Protein AF-A0A976LQ88-F1 (afdb_monomer_lite)

Structure (mmCIF, N/CA/C/O backbone):
data_AF-A0A976LQ88-F1
#
_entry.id   AF-A0A976LQ88-F1
#
loop_
_atom_site.group_PDB
_atom_site.id
_atom_site.type_symbol
_atom_site.label_atom_id
_atom_site.label_alt_id
_atom_site.label_comp_id
_atom_site.label_asym_id
_atom_site.label_entity_id
_atom_site.label_seq_id
_atom_site.pdbx_PDB_ins_code
_atom_site.Cartn_x
_atom_site.Cartn_y
_atom_site.Cartn_z
_atom_site.occupancy
_atom_site.B_iso_or_equiv
_atom_site.auth_seq_id
_atom_site.auth_comp_id
_atom_site.auth_asym_id
_atom_site.auth_atom_id
_atom_site.pdbx_PDB_model_num
ATOM 1 N N . MET A 1 1 ? -9.336 17.630 -7.859 1.00 63.88 1 MET A N 1
ATOM 2 C CA . MET A 1 1 ? -8.806 16.262 -7.658 1.00 63.88 1 MET A CA 1
ATOM 3 C C . MET A 1 1 ? -7.319 16.261 -7.976 1.00 63.88 1 MET A C 1
ATOM 5 O O . MET A 1 1 ? -6.950 16.813 -9.008 1.00 63.88 1 MET A O 1
ATOM 9 N N . LYS A 1 2 ? -6.468 15.715 -7.100 1.00 84.69 2 LYS A N 1
ATOM 10 C CA . LYS A 1 2 ? -5.025 15.588 -7.372 1.00 84.69 2 LYS A CA 1
ATOM 11 C C . LYS A 1 2 ? -4.801 14.431 -8.354 1.00 84.69 2 LYS A C 1
ATOM 13 O O . LYS A 1 2 ? -5.562 13.466 -8.352 1.00 84.69 2 LYS A O 1
ATOM 18 N N . SER A 1 3 ? -3.771 14.502 -9.196 1.00 94.44 3 SER A N 1
ATOM 19 C CA . SER A 1 3 ? -3.427 13.364 -10.059 1.00 94.44 3 SER A CA 1
ATOM 20 C C . SER A 1 3 ? -2.849 12.213 -9.233 1.00 94.44 3 SER A C 1
ATOM 22 O O . SER A 1 3 ? -2.241 12.431 -8.182 1.00 94.44 3 SER A O 1
ATOM 24 N N . ILE A 1 4 ? -2.963 10.975 -9.724 1.00 95.25 4 ILE A N 1
ATOM 25 C CA . ILE A 1 4 ? -2.418 9.805 -9.018 1.00 95.25 4 ILE A CA 1
ATOM 26 C C . ILE A 1 4 ? -0.910 9.939 -8.749 1.00 95.25 4 ILE A C 1
ATOM 28 O O . ILE A 1 4 ? -0.432 9.602 -7.669 1.00 95.25 4 ILE A O 1
ATOM 32 N N . VAL A 1 5 ? -0.165 10.534 -9.685 1.00 95.56 5 VAL A N 1
ATOM 33 C CA . VAL A 1 5 ? 1.277 10.788 -9.546 1.00 95.56 5 VAL A CA 1
ATOM 34 C C . VAL A 1 5 ? 1.553 11.794 -8.426 1.00 95.56 5 VAL A C 1
ATOM 36 O O . VAL A 1 5 ? 2.497 11.621 -7.655 1.00 95.56 5 VAL A O 1
ATOM 39 N N . GLN A 1 6 ? 0.722 12.833 -8.292 1.00 95.00 6 GLN A N 1
ATOM 40 C CA . GLN A 1 6 ? 0.833 13.790 -7.188 1.00 95.00 6 GLN A CA 1
ATOM 41 C C . GLN A 1 6 ? 0.543 13.124 -5.840 1.00 95.00 6 GLN A C 1
ATOM 43 O O . GLN A 1 6 ? 1.254 13.394 -4.874 1.00 95.00 6 GLN A O 1
ATOM 48 N N . LEU A 1 7 ? -0.447 12.229 -5.773 1.00 96.25 7 LEU A N 1
ATOM 49 C CA . LEU A 1 7 ? -0.767 11.483 -4.553 1.00 96.25 7 LEU A CA 1
ATOM 50 C C . LEU A 1 7 ? 0.377 10.563 -4.127 1.00 96.25 7 LEU A C 1
ATOM 52 O O . LEU A 1 7 ? 0.782 10.601 -2.967 1.00 96.25 7 LEU A O 1
ATOM 56 N N . ILE A 1 8 ? 0.959 9.812 -5.066 1.00 95.94 8 ILE A N 1
ATOM 57 C CA . ILE A 1 8 ? 2.109 8.934 -4.803 1.00 95.94 8 ILE A CA 1
ATOM 58 C C . ILE A 1 8 ? 3.298 9.736 -4.258 1.00 95.94 8 ILE A C 1
ATOM 60 O O . ILE A 1 8 ? 3.931 9.321 -3.287 1.00 95.94 8 ILE A O 1
ATOM 64 N N . ARG A 1 9 ? 3.572 10.917 -4.832 1.00 92.31 9 ARG A N 1
ATOM 65 C CA . ARG A 1 9 ? 4.632 11.824 -4.357 1.00 92.31 9 ARG A CA 1
ATOM 66 C C . ARG A 1 9 ? 4.327 12.433 -2.988 1.00 92.31 9 ARG A C 1
ATOM 68 O O . ARG A 1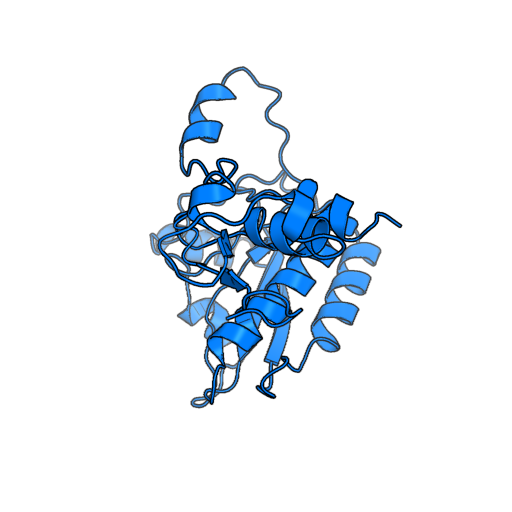 9 ? 5.238 12.584 -2.179 1.00 92.31 9 ARG A O 1
ATOM 75 N N . LYS A 1 10 ? 3.067 12.800 -2.732 1.00 91.00 10 LYS A N 1
ATOM 76 C CA . LYS A 1 10 ? 2.625 13.410 -1.468 1.00 91.00 10 LYS A CA 1
ATOM 77 C C . LYS A 1 10 ? 2.610 12.407 -0.315 1.00 91.00 10 LYS A C 1
ATOM 79 O O . LYS A 1 10 ? 2.858 12.787 0.829 1.00 91.00 10 LYS A O 1
ATOM 84 N N . ARG A 1 11 ? 2.294 11.143 -0.596 1.00 92.38 11 ARG A N 1
ATOM 85 C CA . ARG A 1 11 ? 2.149 10.098 0.416 1.00 92.38 11 ARG A CA 1
ATOM 86 C C . ARG A 1 11 ? 3.458 9.925 1.186 1.00 92.38 11 ARG A C 1
ATOM 88 O O . ARG A 1 11 ? 4.526 9.694 0.618 1.00 92.38 11 ARG A O 1
ATOM 95 N N . ILE A 1 12 ? 3.355 9.961 2.510 1.00 88.25 12 ILE A N 1
ATOM 96 C CA . ILE A 1 12 ? 4.451 9.710 3.450 1.00 88.25 12 ILE A CA 1
ATOM 97 C C . ILE A 1 12 ? 3.973 8.801 4.580 1.00 88.25 12 ILE A C 1
ATOM 99 O O . ILE A 1 12 ? 2.786 8.743 4.881 1.00 88.25 12 ILE A O 1
ATOM 103 N N . SER A 1 13 ? 4.903 8.084 5.215 1.00 88.75 13 SER A N 1
ATOM 104 C CA . SER A 1 13 ? 4.574 7.240 6.367 1.00 88.75 13 SER A CA 1
ATOM 105 C C . SER A 1 13 ? 4.559 8.090 7.638 1.00 88.75 13 SER A C 1
ATOM 107 O O . SER A 1 13 ? 5.618 8.449 8.157 1.00 88.75 13 SER A O 1
ATOM 109 N N . CYS A 1 14 ? 3.367 8.410 8.138 1.00 87.00 14 CYS A N 1
ATOM 110 C CA . CYS A 1 14 ? 3.147 9.211 9.335 1.00 87.00 14 CYS A CA 1
ATOM 111 C C . CYS A 1 14 ? 2.884 8.333 10.565 1.00 87.00 14 CYS A C 1
ATOM 113 O O . CYS A 1 14 ? 2.096 7.390 10.539 1.00 87.00 14 CYS A O 1
ATOM 115 N N . ARG A 1 15 ? 3.531 8.665 11.682 1.00 85.94 15 ARG A N 1
ATOM 116 C CA . ARG A 1 15 ? 3.364 7.946 12.953 1.00 85.94 15 ARG A CA 1
ATOM 117 C C . ARG A 1 15 ? 2.866 8.831 14.098 1.00 85.94 15 ARG A C 1
ATOM 119 O O . ARG A 1 15 ? 2.588 8.326 15.178 1.00 85.94 15 ARG A O 1
ATOM 126 N N . THR A 1 16 ? 2.703 10.132 13.867 1.00 85.25 16 THR A N 1
ATOM 127 C CA . THR A 1 16 ? 2.225 11.083 14.877 1.00 85.25 16 THR A CA 1
ATOM 128 C C . THR A 1 16 ? 1.073 11.896 14.308 1.00 85.25 16 THR A C 1
ATOM 130 O O . THR A 1 16 ? 1.242 12.610 13.324 1.00 85.25 16 THR A O 1
ATOM 133 N N . TYR A 1 17 ? -0.074 11.811 14.963 1.00 87.75 17 TYR A N 1
ATOM 134 C CA . TYR A 1 17 ? -1.332 12.396 14.526 1.00 87.75 17 TYR A CA 1
ATOM 135 C C . TYR A 1 17 ? -1.813 13.445 15.530 1.00 87.75 17 TYR A C 1
ATOM 137 O O . TYR A 1 17 ? -1.467 13.383 16.714 1.00 87.75 17 TYR A O 1
ATOM 145 N N . GLU A 1 18 ? -2.584 14.423 15.061 1.00 86.81 18 GLU A N 1
ATOM 146 C CA . GLU A 1 18 ? -3.047 15.556 15.878 1.00 86.81 18 GLU A CA 1
ATOM 147 C C . GLU A 1 18 ? -4.063 15.160 16.953 1.00 86.81 18 GLU A C 1
ATOM 149 O O . GLU A 1 18 ? -4.253 15.896 17.914 1.00 86.81 18 GLU A O 1
ATOM 154 N N . GLY A 1 19 ? -4.713 14.001 16.812 1.00 81.81 19 GLY A N 1
ATOM 155 C CA . GLY A 1 19 ? -5.833 13.595 17.665 1.00 81.81 19 GLY A CA 1
ATOM 156 C C . GLY A 1 19 ? -7.153 14.299 17.331 1.00 81.81 19 GLY A C 1
ATOM 157 O O . GLY A 1 19 ? -8.179 13.946 17.909 1.00 81.81 19 GLY A O 1
ATOM 158 N N . LYS A 1 20 ? -7.145 15.244 16.376 1.00 87.00 20 LYS A N 1
ATOM 159 C CA . LYS A 1 20 ? -8.347 15.843 15.784 1.00 87.00 20 LYS A CA 1
ATOM 160 C C . LYS A 1 20 ? -9.203 14.749 15.131 1.00 87.00 20 LYS A C 1
ATOM 162 O O . LYS A 1 20 ? -8.672 13.888 14.425 1.00 87.00 20 LYS A O 1
ATOM 167 N N . ALA A 1 21 ? -10.515 14.796 15.361 1.00 91.31 21 ALA A N 1
ATOM 168 C CA . ALA A 1 21 ? -11.468 13.924 14.681 1.00 91.31 21 ALA A CA 1
ATOM 169 C C . ALA A 1 21 ? -11.444 14.172 13.163 1.00 91.31 21 ALA A C 1
ATOM 171 O O . ALA A 1 21 ? -11.276 15.307 12.712 1.00 91.31 21 ALA A O 1
ATOM 172 N N . VAL A 1 22 ? -11.592 13.100 12.386 1.00 94.69 22 VAL A N 1
ATOM 173 C CA . VAL A 1 22 ? -11.772 13.190 10.933 1.00 94.69 22 VAL A CA 1
ATOM 174 C C . VAL A 1 22 ? -13.244 13.480 10.660 1.00 94.69 22 VAL A C 1
ATOM 176 O O . VAL A 1 22 ? -14.113 12.885 11.290 1.00 94.69 22 VAL A O 1
ATOM 179 N N . GLU A 1 23 ? -13.505 14.406 9.746 1.00 96.31 23 GLU A N 1
ATOM 180 C CA . GLU A 1 23 ? -14.841 14.847 9.360 1.00 96.31 23 GLU A CA 1
ATOM 181 C C . GLU A 1 23 ? -15.663 13.671 8.808 1.00 96.31 23 GLU A C 1
ATOM 183 O O . GLU A 1 23 ? -15.142 12.833 8.063 1.00 96.31 23 GLU A O 1
ATOM 188 N N . GLU A 1 24 ? -16.952 13.620 9.154 1.00 96.38 24 GLU A N 1
ATOM 189 C CA . GLU A 1 24 ? -17.850 12.508 8.807 1.00 96.38 24 GLU A CA 1
ATOM 190 C C . GLU A 1 24 ? -17.922 12.259 7.298 1.00 96.38 24 GLU A C 1
ATOM 192 O O . GLU A 1 24 ? -17.901 11.111 6.865 1.00 96.38 24 GLU A O 1
ATOM 197 N N . GLU A 1 25 ? -17.902 13.320 6.489 1.00 97.69 25 GLU A N 1
ATOM 198 C CA . GLU A 1 25 ? -17.871 13.229 5.026 1.00 97.69 25 GLU A CA 1
ATOM 199 C C . GLU A 1 25 ? -16.643 12.451 4.524 1.00 97.69 25 GLU A C 1
ATOM 201 O O . GLU A 1 25 ? -16.767 11.531 3.715 1.00 97.69 25 GLU A O 1
ATOM 206 N N . LYS A 1 26 ? -15.450 12.747 5.059 1.00 97.69 26 LYS A N 1
ATOM 207 C CA . LYS A 1 26 ? -14.212 12.039 4.695 1.00 97.69 26 LYS A CA 1
ATOM 208 C C . LYS A 1 26 ? -14.238 10.590 5.168 1.00 97.69 26 LYS A C 1
ATOM 210 O O . LYS A 1 26 ? -13.753 9.703 4.464 1.00 97.69 26 LYS A O 1
ATOM 215 N N . VAL A 1 27 ? -14.795 10.342 6.355 1.00 97.44 27 VAL A N 1
ATOM 216 C CA . VAL A 1 27 ? -14.987 8.988 6.895 1.00 97.44 27 VAL A CA 1
ATOM 217 C C . VAL A 1 27 ? -15.926 8.181 6.000 1.00 97.44 27 VAL A C 1
ATOM 219 O O . VAL A 1 27 ? -15.597 7.042 5.660 1.00 97.44 27 VAL A O 1
ATOM 222 N N . ALA A 1 28 ? -17.050 8.764 5.585 1.00 97.75 28 ALA A N 1
ATOM 223 C CA . ALA A 1 28 ? -18.022 8.138 4.700 1.00 97.75 28 ALA A CA 1
ATOM 224 C C . ALA A 1 28 ? -17.413 7.852 3.322 1.00 97.75 28 ALA A C 1
ATOM 226 O O . ALA A 1 28 ? -17.474 6.717 2.854 1.00 97.75 28 ALA A O 1
ATOM 227 N N . GLN A 1 29 ? -16.736 8.834 2.721 1.00 97.75 29 GLN A N 1
ATOM 228 C CA . GLN A 1 29 ? -16.080 8.685 1.421 1.00 97.75 29 GLN A CA 1
ATOM 229 C C . GLN A 1 29 ? -15.006 7.590 1.435 1.00 97.75 29 GLN A C 1
ATOM 231 O O . GLN A 1 29 ? -14.941 6.764 0.522 1.00 97.75 29 GLN A O 1
ATOM 236 N N . LEU A 1 30 ? -14.163 7.556 2.473 1.00 97.81 30 LEU A N 1
ATOM 237 C CA . LEU A 1 30 ? -13.160 6.505 2.613 1.00 97.81 30 LEU A CA 1
ATOM 238 C C . LEU A 1 30 ? -13.831 5.144 2.818 1.00 97.81 30 LEU A C 1
ATOM 240 O O . LEU A 1 30 ? -13.471 4.192 2.134 1.00 97.81 30 LEU A O 1
ATOM 244 N N . SER A 1 31 ? -14.814 5.048 3.715 1.00 97.88 31 SER A N 1
ATOM 245 C CA . SER A 1 31 ? -15.510 3.789 4.020 1.00 97.88 31 SER A CA 1
ATOM 246 C C . SER A 1 31 ? -16.231 3.208 2.802 1.00 97.88 31 SER A C 1
ATOM 248 O O . SER A 1 31 ? -16.132 2.004 2.562 1.00 97.88 31 SER A O 1
ATOM 250 N N . ASP A 1 32 ? -16.880 4.052 1.996 1.00 98.12 32 ASP A N 1
ATOM 251 C CA . ASP A 1 32 ? -17.478 3.652 0.721 1.00 98.12 32 ASP A CA 1
ATOM 252 C C . ASP A 1 32 ? -16.420 3.050 -0.217 1.00 98.12 32 ASP A C 1
ATOM 254 O O . ASP A 1 32 ? -16.577 1.923 -0.695 1.00 98.12 32 ASP A O 1
ATOM 258 N N . PHE A 1 33 ? -15.285 3.730 -0.409 1.00 98.31 33 PHE A N 1
ATOM 259 C CA . PHE A 1 33 ? -14.207 3.202 -1.246 1.00 98.31 33 PHE A CA 1
ATOM 260 C C . PHE A 1 33 ? -13.651 1.868 -0.723 1.00 98.31 33 PHE A C 1
ATOM 262 O O . PHE A 1 33 ? -13.455 0.934 -1.506 1.00 98.31 33 PHE A O 1
ATOM 269 N N . LEU A 1 34 ? -13.423 1.755 0.593 1.00 98.25 34 LEU A N 1
ATOM 270 C CA . LEU A 1 34 ? -12.955 0.518 1.228 1.00 98.25 34 LEU A CA 1
ATOM 271 C C . LEU A 1 34 ? -13.912 -0.650 0.950 1.00 98.25 34 LEU A 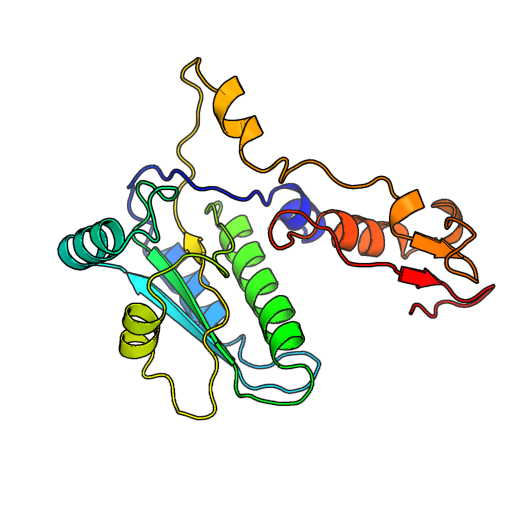C 1
ATOM 273 O O . LEU A 1 34 ? -13.452 -1.752 0.650 1.00 98.25 34 LEU A O 1
ATOM 277 N N . SER A 1 35 ? -15.224 -0.404 1.012 1.00 97.75 35 SER A N 1
ATOM 278 C CA . SER A 1 35 ? -16.255 -1.428 0.805 1.00 97.75 35 SER A CA 1
ATOM 279 C C . SER A 1 35 ? -16.319 -1.952 -0.633 1.00 97.75 35 SER A C 1
ATOM 281 O O . SER A 1 35 ? -16.689 -3.103 -0.850 1.00 97.75 35 SER A O 1
ATOM 283 N N . ARG A 1 36 ? -15.913 -1.133 -1.613 1.00 97.94 36 ARG A N 1
ATOM 284 C CA . ARG A 1 36 ? -15.903 -1.480 -3.044 1.00 97.94 36 ARG A CA 1
ATOM 285 C C . ARG A 1 36 ? -14.574 -2.081 -3.511 1.00 97.94 36 ARG A C 1
ATOM 287 O O . ARG A 1 36 ? -14.517 -2.712 -4.564 1.00 97.94 36 ARG A O 1
ATOM 294 N N . ASN A 1 37 ? -13.491 -1.906 -2.755 1.00 98.00 37 ASN A N 1
ATOM 295 C CA . ASN A 1 37 ? -12.154 -2.389 -3.110 1.00 98.00 37 ASN A CA 1
ATOM 296 C C . ASN A 1 37 ? -11.922 -3.838 -2.636 1.00 98.00 37 ASN A C 1
ATOM 298 O O . ASN A 1 37 ? -11.104 -4.098 -1.754 1.00 98.00 37 ASN A O 1
ATOM 302 N N . THR A 1 38 ? -12.664 -4.780 -3.221 1.00 97.94 38 THR A N 1
ATOM 303 C CA . THR A 1 38 ? -12.807 -6.157 -2.706 1.00 97.94 38 THR A CA 1
ATOM 304 C C . THR A 1 38 ? -12.064 -7.229 -3.497 1.00 97.94 38 THR A C 1
ATOM 306 O O . THR A 1 38 ? -12.097 -8.396 -3.109 1.00 97.94 38 THR A O 1
ATOM 309 N N . ARG A 1 39 ? -11.390 -6.877 -4.600 1.00 97.69 39 ARG A N 1
ATOM 310 C CA . ARG A 1 39 ? -10.669 -7.848 -5.434 1.00 97.69 39 ARG A CA 1
ATOM 311 C C . ARG A 1 39 ? -9.362 -7.291 -5.979 1.00 97.69 39 ARG A C 1
ATOM 313 O O . ARG A 1 39 ? -9.339 -6.181 -6.513 1.00 97.69 39 ARG A O 1
ATOM 320 N N . GLY A 1 40 ? -8.293 -8.071 -5.840 1.00 96.75 40 GLY A N 1
ATOM 321 C CA . GLY A 1 40 ? -6.983 -7.758 -6.407 1.00 96.75 40 GLY A CA 1
ATOM 322 C C . GLY A 1 40 ? -6.802 -8.297 -7.834 1.00 96.75 40 GLY A C 1
ATOM 323 O O . GLY A 1 40 ? -7.645 -9.060 -8.317 1.00 96.75 40 GLY A O 1
ATOM 324 N N . PRO A 1 41 ? -5.721 -7.903 -8.528 1.00 97.25 41 PRO A N 1
ATOM 325 C CA . PRO A 1 41 ? -5.428 -8.328 -9.899 1.00 97.25 41 PRO A CA 1
ATOM 326 C C . PRO A 1 41 ? -5.268 -9.847 -10.080 1.00 97.25 41 PRO A C 1
ATOM 328 O O . PRO A 1 41 ? -5.511 -10.343 -11.176 1.00 97.25 41 PRO A O 1
ATOM 331 N N . PHE A 1 42 ? -4.895 -10.589 -9.035 1.00 97.88 42 PHE A N 1
ATOM 332 C CA . PHE A 1 42 ? -4.769 -12.050 -9.061 1.00 97.88 42 PHE A CA 1
ATOM 333 C C . PHE A 1 42 ? -6.022 -12.778 -8.546 1.00 97.88 42 PHE A C 1
ATOM 335 O O . PHE A 1 42 ? -6.044 -14.005 -8.467 1.00 97.88 42 PHE A O 1
ATOM 342 N N . GLY A 1 43 ? -7.101 -12.036 -8.270 1.00 97.56 43 GLY A N 1
ATOM 343 C CA . GLY A 1 43 ? -8.439 -12.574 -8.032 1.00 97.56 43 GLY A CA 1
ATOM 344 C C . GLY A 1 43 ? -8.786 -12.859 -6.570 1.00 97.56 43 GLY A C 1
ATOM 345 O O . GLY A 1 43 ? -9.931 -13.253 -6.312 1.00 97.56 43 GLY A O 1
ATOM 346 N N . SER A 1 44 ? -7.866 -12.624 -5.628 1.00 97.88 44 SER A N 1
ATOM 347 C CA . SER A 1 44 ? -8.110 -12.805 -4.191 1.00 97.88 44 SER A CA 1
ATOM 348 C C . SER A 1 44 ? -9.235 -11.895 -3.711 1.00 97.88 44 SER A C 1
ATOM 350 O O . SER A 1 44 ? -9.354 -10.754 -4.162 1.00 97.88 44 SER A O 1
ATOM 352 N N . ILE A 1 45 ? -10.056 -12.395 -2.787 1.00 97.94 45 ILE A N 1
ATOM 353 C CA . ILE A 1 45 ? -11.157 -11.639 -2.182 1.00 97.94 45 ILE A CA 1
ATOM 354 C C . ILE A 1 45 ? -10.626 -10.899 -0.955 1.00 97.94 45 ILE A C 1
ATOM 356 O O . ILE A 1 45 ? -9.940 -11.491 -0.118 1.00 97.94 45 ILE A O 1
ATOM 360 N N . LEU A 1 46 ? -10.946 -9.610 -0.851 1.00 98.19 46 LEU A N 1
ATOM 361 C CA . LEU A 1 46 ? -10.521 -8.731 0.232 1.00 98.19 46 LEU A CA 1
ATOM 362 C C . LEU A 1 46 ? -11.716 -8.085 0.922 1.00 98.19 46 LEU A C 1
ATOM 364 O O . LEU A 1 46 ? -12.724 -7.764 0.292 1.00 98.19 46 LEU A O 1
ATOM 368 N N . ARG A 1 47 ? -11.561 -7.819 2.219 1.00 97.75 47 ARG A N 1
ATOM 369 C CA . ARG A 1 47 ? -12.488 -6.977 2.983 1.00 97.75 47 ARG A CA 1
ATOM 370 C C . ARG A 1 47 ? -11.694 -5.921 3.720 1.00 97.75 47 ARG A C 1
ATOM 372 O O . ARG A 1 47 ? -10.815 -6.267 4.511 1.00 97.75 47 ARG A O 1
ATOM 379 N N . PHE A 1 48 ? -12.037 -4.659 3.503 1.00 98.38 48 PHE A N 1
ATOM 380 C CA . PHE A 1 48 ? -11.496 -3.540 4.263 1.00 98.38 48 PHE A CA 1
ATOM 381 C C . PHE A 1 48 ? -12.588 -2.894 5.107 1.00 98.38 48 PHE A C 1
ATOM 383 O O . PHE A 1 48 ? -13.732 -2.772 4.674 1.00 98.38 48 PHE A O 1
ATOM 390 N N . LYS A 1 49 ? -12.225 -2.465 6.313 1.00 96.56 49 LYS A N 1
ATOM 391 C CA . LYS A 1 49 ? -13.071 -1.646 7.181 1.00 96.56 49 LYS A CA 1
ATOM 392 C C . LYS A 1 49 ? -12.264 -0.505 7.769 1.00 96.56 49 LYS A C 1
ATOM 394 O O . LYS A 1 49 ? -11.049 -0.620 7.954 1.00 96.56 49 LYS A O 1
ATOM 399 N N . LEU A 1 50 ? -12.971 0.567 8.099 1.00 96.50 50 LEU A N 1
ATOM 400 C CA . LEU A 1 50 ? -12.456 1.601 8.970 1.00 96.50 50 LEU A CA 1
ATOM 401 C C . LEU A 1 50 ? -12.938 1.331 10.396 1.00 96.50 50 LEU A C 1
ATOM 403 O O . LEU A 1 50 ? -14.139 1.237 10.633 1.00 96.50 50 LEU A O 1
ATOM 407 N N . LEU A 1 51 ? -12.005 1.169 11.331 1.00 93.19 51 LEU A N 1
ATOM 408 C CA . LEU A 1 51 ? -12.308 0.959 12.746 1.00 93.19 51 LEU A CA 1
ATOM 409 C C . LEU A 1 51 ? -11.916 2.199 13.550 1.00 93.19 51 LEU A C 1
ATOM 411 O O . LEU A 1 51 ? -10.778 2.654 13.434 1.00 93.19 51 LEU A O 1
ATOM 415 N N . ASP A 1 52 ? -12.827 2.709 14.381 1.00 90.12 52 ASP A N 1
ATOM 416 C CA . ASP A 1 52 ? -12.518 3.696 15.423 1.00 90.12 52 ASP A CA 1
ATOM 417 C C . ASP A 1 52 ? -12.254 2.970 16.742 1.00 90.12 52 ASP A C 1
ATOM 419 O O . ASP A 1 52 ? -13.118 2.257 17.259 1.00 90.12 52 ASP A O 1
ATOM 423 N N . LEU A 1 53 ? -11.038 3.116 17.263 1.00 83.81 53 LEU A N 1
ATOM 424 C CA . LEU A 1 53 ? -10.635 2.494 18.516 1.00 83.81 53 LEU A CA 1
ATOM 425 C C . LEU A 1 53 ? -10.960 3.406 19.698 1.00 83.81 53 LEU A C 1
ATOM 427 O O . LEU A 1 53 ? -10.528 4.566 19.765 1.00 83.81 53 LEU A O 1
ATOM 431 N N . THR A 1 54 ? -11.649 2.842 20.686 1.00 77.38 54 THR A N 1
ATOM 432 C CA . THR A 1 54 ? -11.983 3.504 21.951 1.00 77.38 54 THR A CA 1
ATOM 433 C C . THR A 1 54 ? -10.734 3.829 22.775 1.00 77.38 54 THR A C 1
ATOM 435 O O . THR A 1 54 ? -9.633 3.342 22.520 1.00 77.38 54 THR A O 1
ATOM 438 N N . GLU A 1 55 ? -10.878 4.673 23.798 1.00 73.62 55 GLU A N 1
ATOM 439 C CA . GLU A 1 55 ? -9.765 5.014 24.695 1.00 73.62 55 GLU A CA 1
ATOM 440 C C . GLU A 1 55 ? -9.141 3.792 25.373 1.00 73.62 55 GLU A C 1
ATOM 442 O O . GLU A 1 55 ? -7.916 3.716 25.494 1.00 73.62 55 GLU A O 1
ATOM 447 N N . LEU A 1 56 ? -9.986 2.853 25.803 1.00 69.00 56 LEU A N 1
ATOM 448 C CA . LEU A 1 56 ? -9.582 1.614 26.460 1.00 69.00 56 LEU A CA 1
ATOM 449 C C . LEU A 1 56 ? -8.788 0.727 25.503 1.00 69.00 56 LEU A C 1
ATOM 451 O O . LEU A 1 56 ? -7.657 0.369 25.814 1.00 69.00 56 LEU A O 1
ATOM 455 N N . GLU A 1 57 ? -9.301 0.499 24.294 1.00 71.62 57 GLU A N 1
ATOM 456 C CA . GLU A 1 57 ? -8.600 -0.287 23.271 1.00 71.62 57 GLU A CA 1
ATOM 457 C C . GLU A 1 57 ? -7.257 0.352 22.901 1.00 71.62 57 GLU A C 1
ATOM 459 O O . GLU A 1 57 ? -6.244 -0.331 22.756 1.00 71.62 57 GLU A O 1
ATOM 464 N N . ARG A 1 58 ? -7.196 1.689 22.821 1.00 71.38 58 ARG A N 1
ATOM 465 C CA . ARG A 1 58 ? -5.929 2.402 22.598 1.00 71.38 58 ARG A CA 1
ATOM 466 C C . ARG A 1 58 ? -4.941 2.216 23.753 1.00 71.38 58 ARG A C 1
ATOM 468 O O . ARG A 1 58 ? -3.736 2.269 23.508 1.00 71.38 58 ARG A O 1
ATOM 475 N N . LYS A 1 59 ? -5.406 2.043 24.995 1.00 66.88 59 LYS A N 1
ATOM 476 C CA . LYS A 1 59 ? -4.553 1.756 26.163 1.00 66.88 59 LYS A CA 1
ATOM 477 C C . LYS A 1 59 ? -4.091 0.296 26.172 1.00 66.88 59 LYS A C 1
ATOM 479 O O . LYS A 1 59 ? -2.897 0.069 26.331 1.00 66.88 59 LYS A O 1
ATOM 484 N N . GLU A 1 60 ? -4.978 -0.658 25.906 1.00 64.25 60 GLU A N 1
ATOM 485 C CA . GLU A 1 60 ? -4.652 -2.092 25.809 1.00 64.25 60 GLU A CA 1
ATOM 486 C C . GLU A 1 60 ? -3.662 -2.389 24.673 1.00 64.25 60 GLU A C 1
ATOM 488 O O . GLU A 1 60 ? -2.707 -3.149 24.818 1.00 64.25 60 GLU A O 1
ATOM 493 N N . ILE A 1 61 ? -3.823 -1.720 23.531 1.00 60.66 61 ILE A N 1
ATOM 494 C CA . ILE A 1 61 ? -2.896 -1.848 22.402 1.00 60.66 61 ILE A CA 1
ATOM 495 C C . ILE A 1 61 ? -1.524 -1.226 22.724 1.00 60.66 61 ILE A C 1
ATOM 497 O O . ILE A 1 61 ? -0.502 -1.692 22.214 1.00 60.66 61 ILE A O 1
ATOM 501 N N . LYS A 1 62 ? -1.470 -0.196 23.582 1.00 59.81 62 LYS A N 1
ATOM 502 C CA . LYS A 1 62 ? -0.204 0.393 24.054 1.00 59.81 62 LYS A CA 1
ATOM 503 C C . LYS A 1 62 ? 0.538 -0.521 25.031 1.00 59.81 62 LYS A C 1
ATOM 505 O O . LYS A 1 62 ? 1.765 -0.553 24.975 1.00 59.81 62 LYS A O 1
ATOM 510 N N . THR A 1 63 ? -0.167 -1.241 25.905 1.00 53.06 63 THR A N 1
ATOM 511 C CA . THR A 1 63 ? 0.439 -2.125 26.918 1.00 53.06 63 THR A CA 1
ATOM 512 C C . THR A 1 63 ? 0.963 -3.437 26.329 1.00 53.06 63 THR A C 1
ATOM 514 O O . THR A 1 63 ? 1.975 -3.941 26.802 1.00 53.06 63 THR A O 1
ATOM 517 N N . LEU A 1 64 ? 0.380 -3.934 25.232 1.00 49.25 64 LEU A N 1
ATOM 518 C CA . LEU A 1 64 ? 0.832 -5.134 24.500 1.00 49.25 64 LEU A CA 1
ATOM 519 C C . LEU A 1 64 ? 2.121 -4.938 23.664 1.00 49.25 64 LEU A C 1
ATOM 521 O O . LEU A 1 64 ? 2.365 -5.671 22.706 1.00 49.25 64 LEU A O 1
ATOM 525 N N . GLY A 1 65 ? 2.942 -3.927 23.969 1.00 45.53 65 GLY A N 1
ATOM 526 C CA . GLY A 1 65 ? 4.298 -3.759 23.420 1.00 45.53 65 GLY A CA 1
ATOM 527 C C . GLY A 1 65 ? 4.413 -3.485 21.912 1.00 45.53 65 GLY A C 1
ATOM 528 O O . GLY A 1 65 ? 5.520 -3.354 21.397 1.00 45.53 65 GLY A O 1
ATOM 529 N N . THR A 1 66 ? 3.306 -3.358 21.176 1.00 47.72 66 THR A N 1
ATOM 530 C CA . THR A 1 66 ? 3.315 -3.342 19.699 1.00 47.72 66 THR A CA 1
ATOM 531 C C . THR A 1 66 ? 3.053 -1.973 19.067 1.00 47.72 66 THR A C 1
ATOM 533 O O . THR A 1 66 ? 3.036 -1.863 17.843 1.00 47.72 66 THR A O 1
ATOM 536 N N . TYR A 1 67 ? 2.924 -0.908 19.866 1.00 55.88 67 TYR A N 1
ATOM 537 C CA . TYR A 1 67 ? 2.580 0.435 19.376 1.00 55.88 67 TYR A CA 1
ATOM 538 C C . TYR A 1 67 ? 3.289 1.597 20.094 1.00 55.88 67 TYR A C 1
ATOM 540 O O . TYR A 1 67 ? 2.737 2.686 20.231 1.00 55.88 67 TYR A O 1
ATOM 548 N N . GLY A 1 68 ? 4.560 1.439 20.478 1.00 56.84 68 GLY A N 1
ATOM 549 C CA . GLY A 1 68 ? 5.358 2.565 21.000 1.00 56.84 68 GLY A CA 1
ATOM 550 C C . GLY A 1 68 ? 5.593 3.702 19.984 1.00 56.84 68 GLY A C 1
ATOM 551 O O . GLY A 1 68 ? 5.969 4.814 20.361 1.00 56.84 68 GLY A O 1
ATOM 552 N N . VAL A 1 69 ? 5.357 3.440 18.690 1.00 68.31 69 VAL A N 1
ATOM 553 C CA . VAL A 1 69 ? 5.678 4.364 17.593 1.00 68.31 69 VAL A CA 1
ATOM 554 C C . VAL A 1 69 ? 4.494 5.181 17.069 1.00 68.31 69 VAL A C 1
ATOM 556 O O . VAL A 1 69 ? 4.744 6.273 16.567 1.00 68.31 69 VAL A O 1
ATOM 559 N N . ILE A 1 70 ? 3.239 4.712 17.180 1.00 78.94 70 ILE A N 1
ATOM 560 C CA . ILE A 1 70 ? 2.064 5.481 16.719 1.00 78.94 70 ILE A CA 1
ATOM 561 C C . ILE A 1 70 ? 1.483 6.302 17.864 1.00 78.94 70 ILE A C 1
ATOM 563 O O . ILE A 1 70 ? 1.161 5.776 18.927 1.00 78.94 70 ILE A O 1
ATOM 567 N N . LYS A 1 71 ? 1.304 7.602 17.636 1.00 79.44 71 LYS A N 1
ATOM 568 C CA . LYS A 1 71 ? 0.776 8.542 18.629 1.00 79.44 71 LYS A CA 1
ATOM 569 C C . LYS A 1 71 ? -0.415 9.299 18.058 1.00 79.44 71 LYS A C 1
ATOM 571 O O . LYS A 1 71 ? -0.312 9.849 16.970 1.00 79.44 71 LYS A O 1
ATOM 576 N N . GLY A 1 72 ? -1.516 9.353 18.806 1.00 79.56 72 GLY A N 1
ATOM 577 C CA . GLY A 1 72 ? -2.675 10.198 18.486 1.00 79.56 72 GLY A CA 1
ATOM 578 C C . GLY A 1 72 ? -3.621 9.667 17.402 1.00 79.56 72 GLY A C 1
ATOM 579 O O . GLY A 1 72 ? -4.564 10.368 17.056 1.00 79.56 72 GLY A O 1
ATOM 580 N N . ALA A 1 73 ? -3.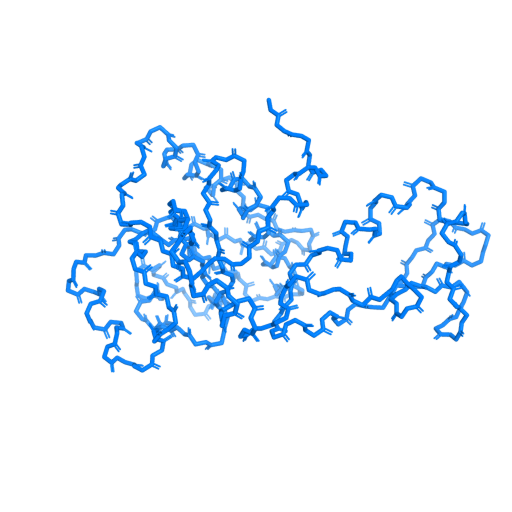397 8.462 16.864 1.00 85.25 73 ALA A N 1
ATOM 581 C CA . ALA A 1 73 ? -4.331 7.839 15.923 1.00 85.25 73 ALA A CA 1
ATOM 582 C C . ALA A 1 73 ? -5.504 7.179 16.662 1.00 85.25 73 ALA A C 1
ATOM 584 O O . ALA A 1 73 ? -5.307 6.528 17.692 1.00 85.25 73 ALA A O 1
ATOM 585 N N . ARG A 1 74 ? -6.708 7.331 16.105 1.00 86.56 74 ARG A N 1
ATOM 586 C CA . ARG A 1 74 ? -7.950 6.701 16.586 1.00 86.56 74 ARG A CA 1
ATOM 587 C C . ARG A 1 74 ? -8.552 5.763 15.547 1.00 86.56 74 ARG A C 1
ATOM 589 O O . ARG A 1 74 ? -8.944 4.651 15.877 1.00 86.56 74 ARG A O 1
ATOM 596 N N . LEU A 1 75 ? -8.537 6.207 14.294 1.00 93.00 75 LEU A N 1
ATOM 597 C CA . LEU A 1 75 ? -9.061 5.478 13.152 1.00 93.00 75 LEU A CA 1
ATOM 598 C C . LEU A 1 75 ? -7.981 4.608 12.508 1.00 93.00 75 LEU A C 1
ATOM 600 O O . LEU A 1 75 ? -6.834 5.036 12.350 1.00 93.00 75 LEU A O 1
ATOM 604 N N . PHE A 1 76 ? -8.365 3.401 12.105 1.00 94.75 76 PHE A N 1
ATOM 605 C CA . PHE A 1 76 ? -7.497 2.438 11.438 1.00 94.75 76 PHE A CA 1
ATOM 606 C C . PHE A 1 76 ? -8.199 1.825 10.230 1.00 94.75 76 PHE A C 1
ATOM 608 O O . PHE A 1 76 ? -9.305 1.304 10.347 1.00 94.75 76 PHE A O 1
ATOM 615 N N . ILE A 1 77 ? -7.522 1.830 9.083 1.00 97.69 77 ILE A N 1
ATOM 616 C CA . ILE A 1 77 ? -7.863 0.957 7.960 1.00 97.69 77 ILE A CA 1
ATOM 617 C C . ILE A 1 77 ? -7.352 -0.438 8.307 1.00 97.69 77 ILE A C 1
ATOM 619 O O . ILE A 1 77 ? -6.157 -0.634 8.556 1.00 97.69 77 ILE A O 1
ATOM 623 N N . VAL A 1 78 ? -8.261 -1.403 8.298 1.00 96.62 78 VAL A N 1
ATOM 624 C CA . VAL A 1 78 ? -7.978 -2.805 8.593 1.00 96.62 78 VAL A CA 1
ATOM 625 C C . VAL A 1 78 ? -8.461 -3.636 7.425 1.00 96.62 78 VAL A C 1
ATOM 627 O O . VAL A 1 78 ? -9.596 -3.482 6.978 1.00 96.62 78 VAL A O 1
ATOM 630 N N . GLY A 1 79 ? -7.584 -4.492 6.913 1.00 97.00 79 GLY A N 1
ATOM 631 C CA . GLY A 1 79 ? -7.859 -5.304 5.742 1.00 97.00 79 GLY A CA 1
ATOM 632 C C . GLY A 1 79 ? -7.640 -6.782 6.002 1.00 97.00 79 GLY A C 1
ATOM 633 O O . GLY A 1 79 ? -6.724 -7.174 6.723 1.00 97.00 79 GLY A O 1
ATOM 634 N N . THR A 1 80 ? -8.451 -7.597 5.343 1.00 98.19 80 THR A N 1
ATOM 635 C CA . THR A 1 80 ? -8.292 -9.050 5.277 1.00 98.19 80 THR A CA 1
ATOM 636 C C . THR A 1 80 ? -8.229 -9.505 3.827 1.00 98.19 80 THR A C 1
ATOM 638 O O . THR A 1 80 ? -8.743 -8.817 2.943 1.00 98.19 80 TH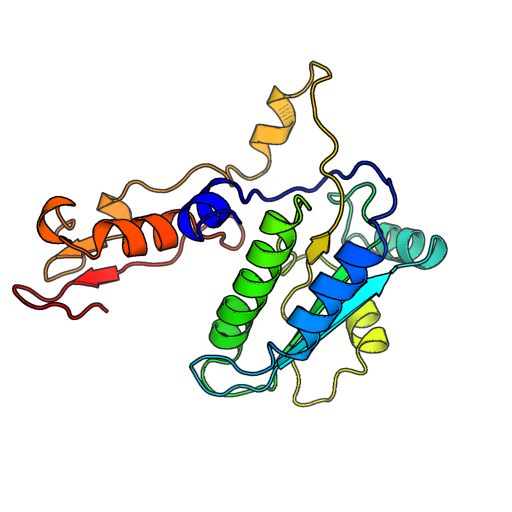R A O 1
ATOM 641 N N . VAL A 1 81 ? -7.593 -10.647 3.583 1.00 98.44 81 VAL A N 1
ATOM 642 C CA . VAL A 1 81 ? -7.540 -11.298 2.270 1.00 98.44 81 VAL A CA 1
ATOM 643 C C . VAL A 1 81 ? -7.699 -12.802 2.426 1.00 98.44 81 VAL A C 1
ATOM 645 O O . VAL A 1 81 ? -7.113 -13.395 3.332 1.00 98.44 81 VAL A O 1
ATOM 648 N N . THR A 1 82 ? -8.478 -13.440 1.557 1.00 98.12 82 THR A N 1
ATOM 649 C CA . THR A 1 82 ? -8.555 -14.904 1.514 1.00 98.12 82 THR A CA 1
ATOM 650 C C . THR A 1 82 ? -7.209 -15.494 1.086 1.00 98.12 82 THR A C 1
ATOM 652 O O . THR A 1 82 ? -6.602 -15.041 0.117 1.00 98.12 82 THR A O 1
ATOM 655 N N . ARG A 1 83 ? -6.733 -16.520 1.798 1.00 97.31 83 ARG A N 1
ATOM 656 C CA . ARG A 1 83 ? -5.530 -17.283 1.440 1.00 97.31 83 ARG A CA 1
ATOM 657 C C . ARG A 1 83 ? -5.673 -17.839 0.022 1.00 97.31 83 ARG A C 1
ATOM 659 O O . ARG A 1 83 ? -6.685 -18.454 -0.300 1.00 97.31 83 ARG A O 1
ATOM 666 N N . GLY A 1 84 ? -4.646 -17.664 -0.804 1.00 96.31 84 GLY A N 1
ATOM 667 C CA . GLY A 1 84 ? -4.673 -18.102 -2.195 1.00 96.31 84 GLY A CA 1
ATOM 668 C C . GLY A 1 84 ? -3.439 -17.671 -2.980 1.00 96.31 84 GLY A C 1
ATOM 669 O O . GLY A 1 84 ? -2.486 -17.120 -2.421 1.00 96.31 84 GLY A O 1
ATOM 670 N N . TYR A 1 85 ? -3.471 -17.936 -4.286 1.00 97.31 85 TYR A N 1
ATOM 671 C CA . TYR A 1 85 ? -2.430 -17.515 -5.219 1.00 97.31 85 TYR A CA 1
ATOM 672 C C . TYR A 1 85 ? -2.256 -15.995 -5.173 1.00 97.31 85 TYR A C 1
ATOM 674 O O . TYR A 1 85 ? -3.211 -15.254 -5.380 1.00 97.31 85 TYR A O 1
ATOM 682 N N . LYS A 1 86 ? -1.032 -15.542 -4.880 1.00 97.75 86 LYS A N 1
ATOM 683 C CA . LYS A 1 86 ? -0.662 -14.120 -4.810 1.00 97.75 86 LYS A CA 1
ATOM 684 C C . LYS A 1 86 ? -1.552 -13.249 -3.902 1.00 97.75 86 LYS A C 1
ATOM 686 O O . LYS A 1 86 ? -1.722 -12.051 -4.126 1.00 97.75 86 LYS A O 1
ATOM 691 N N . ALA A 1 87 ? -2.092 -13.839 -2.831 1.00 98.12 87 ALA A N 1
ATOM 692 C CA . ALA A 1 87 ? -2.960 -13.138 -1.882 1.00 98.12 87 ALA A CA 1
ATOM 693 C C . ALA A 1 87 ? -2.285 -11.927 -1.213 1.00 98.12 87 ALA A C 1
ATOM 695 O O . ALA A 1 87 ? -2.931 -10.919 -0.932 1.00 98.12 87 ALA A O 1
ATOM 696 N N . MET A 1 88 ? -0.976 -12.000 -0.960 1.00 97.69 88 MET A N 1
ATOM 697 C CA . MET A 1 88 ? -0.233 -10.909 -0.322 1.00 97.69 88 MET A CA 1
ATOM 698 C C . MET A 1 88 ? 0.011 -9.744 -1.285 1.00 97.69 88 MET A C 1
ATOM 700 O O . MET A 1 88 ? -0.028 -8.586 -0.872 1.00 97.69 88 MET A O 1
ATOM 704 N N . GLU A 1 89 ? 0.228 -10.037 -2.564 1.00 97.62 89 GLU A N 1
ATOM 705 C CA . GLU A 1 89 ? 0.353 -9.062 -3.642 1.00 97.62 89 GLU A CA 1
ATOM 706 C C . GLU A 1 89 ? -0.980 -8.356 -3.892 1.00 97.62 89 GLU A C 1
ATOM 708 O O . GLU A 1 89 ? -1.012 -7.127 -3.950 1.00 97.62 89 GLU A O 1
ATOM 713 N N . ASP A 1 90 ? -2.083 -9.108 -3.950 1.00 98.50 90 ASP A N 1
ATOM 714 C CA . ASP A 1 90 ? -3.437 -8.550 -4.042 1.00 98.50 90 ASP A CA 1
ATOM 715 C C . ASP A 1 90 ? -3.753 -7.647 -2.844 1.00 98.50 90 ASP A C 1
ATOM 717 O O . ASP A 1 90 ? -4.268 -6.538 -3.012 1.00 98.50 90 ASP A O 1
ATOM 721 N N . TYR A 1 91 ? -3.375 -8.077 -1.635 1.00 98.50 91 TYR A N 1
ATOM 722 C CA . TYR A 1 91 ? -3.488 -7.253 -0.435 1.00 98.50 91 TYR A CA 1
ATOM 723 C C . TYR A 1 91 ? -2.683 -5.960 -0.546 1.00 98.50 91 TYR A C 1
ATOM 725 O O . TYR A 1 91 ? -3.215 -4.879 -0.289 1.00 98.50 91 TYR A O 1
ATOM 733 N N . GLY A 1 92 ? -1.415 -6.064 -0.950 1.00 97.94 92 GLY A N 1
ATOM 734 C CA . GLY A 1 92 ? -0.522 -4.932 -1.184 1.00 97.94 92 GLY A CA 1
ATOM 735 C C . GLY A 1 92 ? -1.125 -3.910 -2.143 1.00 97.94 92 GLY A C 1
ATOM 736 O O . GLY A 1 92 ? -1.220 -2.725 -1.820 1.00 97.94 92 GLY A O 1
ATOM 737 N N . TYR A 1 93 ? -1.589 -4.397 -3.293 1.00 98.19 93 TYR A N 1
ATOM 738 C CA . TYR A 1 93 ? -2.199 -3.600 -4.349 1.00 98.19 93 TYR A CA 1
ATOM 739 C C . TYR A 1 93 ? -3.443 -2.849 -3.857 1.00 98.19 93 TYR A C 1
ATOM 741 O O . TYR A 1 93 ? -3.535 -1.625 -3.981 1.00 98.19 93 TYR A O 1
ATOM 749 N N . CYS A 1 94 ? -4.396 -3.562 -3.255 1.00 98.62 94 CYS A N 1
ATOM 750 C CA . CYS A 1 94 ? -5.640 -2.957 -2.791 1.00 98.62 94 CYS A CA 1
ATOM 751 C C . CYS A 1 94 ? -5.427 -2.021 -1.596 1.00 98.62 94 CYS A C 1
ATOM 753 O O . CYS A 1 94 ? -6.024 -0.946 -1.553 1.00 98.62 94 CYS A O 1
ATOM 755 N N . MET A 1 95 ? -4.563 -2.376 -0.648 1.00 98.50 95 MET A N 1
ATOM 756 C CA . MET A 1 95 ? -4.283 -1.525 0.505 1.00 98.50 95 MET A CA 1
ATOM 757 C C . MET A 1 95 ? -3.562 -0.231 0.103 1.00 98.50 95 MET A C 1
ATOM 759 O O . MET A 1 95 ? -3.888 0.827 0.639 1.00 98.50 95 MET A O 1
ATOM 763 N N . GLU A 1 96 ? -2.645 -0.260 -0.872 1.00 98.25 96 GLU A N 1
ATOM 764 C CA . GLU A 1 96 ? -2.009 0.976 -1.351 1.00 98.25 96 GLU A CA 1
ATOM 765 C C . GLU A 1 96 ? -3.015 1.888 -2.072 1.00 98.25 96 GLU A C 1
ATOM 767 O O . GLU A 1 96 ? -2.982 3.102 -1.873 1.00 98.25 96 GLU A O 1
ATOM 772 N N . LYS A 1 97 ? -3.996 1.333 -2.806 1.00 98.12 97 LYS A N 1
ATOM 773 C CA . LYS A 1 97 ? -5.128 2.129 -3.327 1.00 98.12 97 LYS A CA 1
ATOM 774 C C . LYS A 1 97 ? -5.874 2.847 -2.198 1.00 98.12 97 LYS A C 1
ATOM 776 O O . LYS A 1 97 ? -6.125 4.044 -2.305 1.00 98.12 97 LYS A O 1
ATOM 781 N N . ASN A 1 98 ? -6.179 2.145 -1.104 1.00 98.50 98 ASN A N 1
ATOM 782 C CA . ASN A 1 98 ? -6.849 2.735 0.063 1.00 98.50 98 ASN A CA 1
ATOM 783 C C . ASN A 1 98 ? -6.011 3.860 0.695 1.00 98.50 98 ASN A C 1
ATOM 785 O O . ASN A 1 98 ? -6.539 4.905 1.071 1.00 98.50 98 ASN A O 1
ATOM 789 N N . ILE A 1 99 ? -4.693 3.668 0.778 1.00 98.25 99 ILE A N 1
ATOM 790 C CA . ILE A 1 99 ? -3.748 4.667 1.292 1.00 98.25 99 ILE A CA 1
ATOM 791 C C . ILE A 1 99 ? -3.699 5.916 0.409 1.00 98.25 99 ILE A C 1
ATOM 793 O O . ILE A 1 99 ? -3.638 7.032 0.933 1.00 98.25 99 ILE A O 1
ATOM 797 N N . LEU A 1 100 ? -3.741 5.761 -0.915 1.00 98.00 100 LEU A N 1
ATOM 798 C CA . LEU A 1 100 ? -3.755 6.894 -1.841 1.00 98.00 100 LEU A CA 1
ATOM 799 C C . LEU A 1 100 ? -5.077 7.667 -1.776 1.00 98.00 100 LEU A C 1
ATOM 801 O O . LEU A 1 100 ? -5.041 8.894 -1.822 1.00 98.00 100 LEU A O 1
ATOM 805 N N . VAL A 1 101 ? -6.213 6.992 -1.562 1.00 98.12 101 VAL A N 1
ATOM 806 C CA . VAL A 1 101 ? -7.498 7.662 -1.286 1.00 98.12 101 VAL A CA 1
ATOM 807 C C . VAL A 1 101 ? -7.429 8.459 0.015 1.00 98.12 101 VAL A C 1
ATOM 809 O O . VAL A 1 101 ? -7.744 9.645 0.018 1.00 98.12 101 VAL A O 1
ATOM 812 N N . ALA A 1 102 ? -6.929 7.867 1.105 1.00 97.75 102 ALA A N 1
ATOM 813 C CA . ALA A 1 102 ? -6.724 8.600 2.357 1.00 97.75 102 ALA A CA 1
ATOM 814 C C . ALA A 1 102 ? -5.784 9.811 2.174 1.00 97.75 102 ALA A C 1
ATOM 816 O O . ALA A 1 102 ? -6.030 10.880 2.728 1.00 97.75 102 ALA A O 1
ATOM 817 N N . THR A 1 103 ? -4.746 9.671 1.342 1.00 96.56 103 THR A N 1
ATOM 818 C CA . THR A 1 103 ? -3.820 10.765 1.009 1.00 96.56 103 THR A CA 1
ATOM 819 C C . THR A 1 103 ? -4.509 11.891 0.229 1.00 96.56 103 THR A C 1
ATOM 821 O O . THR A 1 103 ? -4.191 13.063 0.451 1.00 96.56 103 THR A O 1
ATOM 824 N N . ASP A 1 104 ? -5.445 11.576 -0.671 1.00 97.25 104 ASP A N 1
ATOM 825 C CA . ASP A 1 104 ? -6.209 12.594 -1.409 1.00 97.25 104 ASP A CA 1
ATOM 826 C C . ASP A 1 104 ? -7.123 13.402 -0.482 1.00 97.25 104 ASP A C 1
ATOM 828 O O . ASP A 1 104 ? -7.201 14.622 -0.623 1.00 97.25 104 ASP A O 1
ATOM 832 N N . LEU A 1 105 ? -7.674 12.742 0.544 1.00 96.75 105 LEU A N 1
ATOM 833 C CA . LEU A 1 105 ? -8.434 13.345 1.649 1.00 96.75 105 LEU A CA 1
ATOM 834 C C . LEU A 1 105 ? -7.565 14.102 2.670 1.00 96.75 105 LEU A C 1
ATOM 836 O O . LEU A 1 105 ? -8.069 14.565 3.698 1.00 96.75 105 LEU A O 1
ATOM 840 N N . ASP A 1 106 ? -6.266 14.237 2.391 1.00 94.69 106 ASP A N 1
ATOM 841 C CA . ASP A 1 106 ? -5.267 14.900 3.230 1.00 94.69 106 ASP A CA 1
ATOM 842 C C . ASP A 1 106 ? -5.063 14.238 4.605 1.00 94.69 106 ASP A C 1
ATOM 844 O O . ASP A 1 106 ? -4.667 14.885 5.576 1.00 94.69 106 ASP A O 1
ATOM 848 N N . LEU A 1 107 ? -5.281 12.922 4.677 1.00 95.00 107 LEU A N 1
ATOM 849 C CA . LEU A 1 107 ? -5.030 12.107 5.861 1.00 95.00 107 LEU A CA 1
ATOM 850 C C . LEU A 1 107 ? -3.675 11.397 5.751 1.00 95.00 107 LEU A C 1
ATOM 852 O O . LEU A 1 107 ? -3.322 10.809 4.727 1.00 95.00 107 LEU A O 1
ATOM 856 N N . GLY A 1 108 ? -2.907 11.432 6.838 1.00 93.38 108 GLY A N 1
ATOM 857 C CA . GLY A 1 108 ? -1.675 10.665 6.975 1.00 93.38 108 GLY A CA 1
ATOM 858 C C . GLY A 1 108 ? -1.958 9.180 7.179 1.00 93.38 108 GLY A C 1
ATOM 859 O O . GLY A 1 108 ? -2.988 8.813 7.737 1.00 93.38 108 GLY A O 1
ATOM 860 N N . THR A 1 109 ? -1.022 8.331 6.757 1.00 94.50 109 THR A N 1
ATOM 861 C CA . THR A 1 109 ? -1.124 6.869 6.873 1.00 94.50 109 THR A CA 1
ATOM 862 C C . THR A 1 109 ? 0.220 6.251 7.249 1.00 94.50 109 THR A C 1
ATOM 864 O O . THR A 1 109 ? 1.274 6.878 7.108 1.00 94.50 109 THR A O 1
ATOM 867 N N . CYS A 1 110 ? 0.227 5.000 7.713 1.00 92.00 110 CYS A N 1
ATOM 868 C CA . CYS A 1 110 ? 1.454 4.220 7.851 1.00 92.00 110 CYS A CA 1
ATOM 869 C C . CYS A 1 110 ? 1.162 2.727 7.775 1.00 92.00 110 CYS A C 1
ATOM 871 O O . CYS A 1 110 ? 0.403 2.201 8.572 1.00 92.00 110 CYS A O 1
ATOM 873 N N . TRP A 1 111 ? 1.859 2.021 6.892 1.00 92.81 111 TRP A N 1
ATOM 874 C CA . TRP A 1 111 ? 1.843 0.563 6.863 1.00 92.81 111 TRP A CA 1
ATOM 875 C C . TRP A 1 111 ? 2.349 -0.041 8.178 1.00 92.81 111 TRP A C 1
ATOM 877 O O . TRP A 1 111 ? 3.481 0.230 8.591 1.00 92.81 111 TRP A O 1
ATOM 887 N N . LEU A 1 112 ? 1.537 -0.901 8.797 1.00 89.31 112 LEU A N 1
ATOM 888 C CA . LEU A 1 112 ? 1.883 -1.668 9.993 1.00 89.31 112 LEU A CA 1
ATOM 889 C C . LEU A 1 112 ? 1.643 -3.156 9.745 1.00 89.31 112 LEU A C 1
ATOM 891 O O . LEU A 1 112 ? 0.545 -3.663 9.944 1.00 89.31 112 LEU A O 1
ATOM 895 N N . GLY A 1 113 ? 2.683 -3.847 9.274 1.00 86.44 113 GLY A N 1
ATOM 896 C CA . GLY A 1 113 ? 2.651 -5.294 9.024 1.00 86.44 113 GLY A CA 1
ATOM 897 C C . GLY A 1 113 ? 3.381 -6.134 10.076 1.00 86.44 113 GLY A C 1
ATOM 898 O O . GLY A 1 113 ? 3.006 -7.281 10.298 1.00 86.44 113 GLY A O 1
ATOM 899 N N . GLY A 1 114 ? 4.405 -5.572 10.733 1.00 77.56 114 GLY A N 1
ATOM 900 C CA . GLY A 1 114 ? 5.238 -6.287 11.710 1.00 77.56 114 GLY A CA 1
ATOM 901 C C . GLY A 1 114 ? 4.693 -6.214 13.136 1.00 77.56 114 GLY A C 1
ATOM 902 O O . GLY A 1 114 ? 4.296 -7.226 13.700 1.00 77.56 114 GLY A O 1
ATOM 903 N N . THR A 1 115 ? 4.652 -5.012 13.712 1.00 69.62 115 THR A N 1
ATOM 904 C CA . THR A 1 115 ? 4.253 -4.787 15.109 1.00 69.62 115 THR A CA 1
ATOM 905 C C . THR A 1 115 ? 2.863 -4.155 15.179 1.00 69.62 115 THR A C 1
ATOM 907 O O . THR A 1 115 ? 2.721 -2.956 14.942 1.00 69.62 115 THR A O 1
ATOM 910 N N . PHE A 1 116 ? 1.841 -4.964 15.470 1.00 79.81 116 PHE A N 1
ATOM 911 C CA . PHE A 1 116 ? 0.503 -4.506 15.853 1.00 79.81 116 PHE A CA 1
ATOM 912 C C . PHE A 1 116 ? -0.272 -5.615 16.589 1.00 79.81 116 PHE A C 1
ATOM 914 O O . PHE A 1 116 ? 0.057 -6.792 16.440 1.00 79.81 116 PHE A O 1
ATOM 921 N N . ASN A 1 117 ? -1.317 -5.254 17.347 1.00 79.88 117 ASN A N 1
ATOM 922 C CA . ASN A 1 117 ? -2.216 -6.209 18.008 1.00 79.88 117 ASN A CA 1
ATOM 923 C C . ASN A 1 117 ? -3.094 -6.961 16.985 1.00 79.88 117 ASN A C 1
ATOM 925 O O . ASN A 1 117 ? -4.264 -6.635 16.779 1.00 79.88 117 ASN A O 1
ATOM 929 N N . ARG A 1 118 ? -2.511 -7.950 16.304 1.00 86.62 118 ARG A N 1
ATOM 930 C CA . ARG A 1 118 ? -3.178 -8.679 15.220 1.00 86.62 118 ARG A CA 1
ATOM 931 C C . ARG A 1 118 ? -4.427 -9.419 15.686 1.00 86.62 118 ARG A C 1
ATOM 933 O O . ARG A 1 118 ? -5.415 -9.385 14.964 1.00 86.62 118 ARG A O 1
ATOM 940 N N . SER A 1 119 ? -4.404 -10.035 16.868 1.00 85.88 119 SER A N 1
ATOM 941 C CA . SER A 1 119 ? -5.560 -10.750 17.426 1.00 85.88 119 SER A CA 1
ATOM 942 C C . SER A 1 119 ? -6.717 -9.803 17.745 1.00 85.88 119 SER A C 1
ATOM 944 O O . SER A 1 119 ? -7.847 -10.092 17.364 1.00 85.88 119 SER A O 1
ATOM 946 N N . GLY A 1 120 ? -6.443 -8.637 18.342 1.00 85.19 120 GLY A N 1
ATOM 947 C CA . GLY A 1 120 ? -7.471 -7.627 18.614 1.00 85.19 120 GLY A CA 1
ATOM 948 C C . GLY A 1 120 ? -8.168 -7.139 17.340 1.00 85.19 120 GLY A C 1
ATOM 949 O O . GLY A 1 120 ? -9.396 -7.134 17.253 1.00 85.19 120 GLY A O 1
ATOM 950 N N . PHE A 1 121 ? -7.393 -6.807 16.302 1.00 89.19 121 PHE A N 1
ATOM 951 C CA . PHE A 1 121 ? -7.966 -6.432 15.006 1.00 89.19 121 PHE A CA 1
ATOM 952 C C . PHE A 1 121 ? -8.668 -7.600 14.304 1.00 89.19 121 PHE A C 1
ATOM 954 O O . PHE A 1 121 ? -9.695 -7.388 13.662 1.00 89.19 121 PHE A O 1
ATOM 961 N N . ALA A 1 122 ? -8.153 -8.826 14.435 1.00 90.88 122 ALA A N 1
ATOM 962 C CA . ALA A 1 122 ? -8.777 -10.007 13.852 1.00 90.88 122 ALA A CA 1
ATOM 963 C C . ALA A 1 122 ? -10.156 -10.290 14.466 1.00 90.88 122 ALA A C 1
ATOM 965 O O . ALA A 1 122 ? -11.103 -10.550 13.725 1.00 90.88 122 ALA A O 1
ATOM 966 N N . GLY A 1 123 ? -10.292 -10.144 15.789 1.00 89.31 123 GLY A N 1
ATOM 967 C CA . GLY A 1 123 ? -11.575 -10.248 16.484 1.00 89.31 123 GLY A CA 1
ATOM 968 C C . GLY A 1 123 ? -12.585 -9.214 15.981 1.00 89.31 123 GLY A C 1
ATOM 969 O O . GLY A 1 123 ? -13.688 -9.569 15.585 1.00 89.31 123 GLY A O 1
ATOM 970 N N . ARG A 1 124 ? -12.189 -7.938 15.866 1.00 88.88 124 ARG A N 1
ATOM 971 C CA . ARG A 1 124 ? -13.066 -6.872 15.333 1.00 88.88 124 ARG A CA 1
ATOM 972 C C . ARG A 1 124 ? -13.475 -7.084 13.868 1.00 88.88 124 ARG A C 1
ATOM 974 O O . ARG A 1 124 ? -14.522 -6.601 13.437 1.00 88.88 124 ARG A O 1
ATOM 981 N N . MET A 1 125 ? -12.644 -7.773 13.091 1.00 91.75 125 MET A N 1
ATOM 982 C CA . MET A 1 125 ? -12.910 -8.077 11.683 1.00 91.75 125 MET A CA 1
ATOM 983 C C . MET A 1 125 ? -13.693 -9.378 11.468 1.00 91.75 125 MET A C 1
ATOM 985 O O . MET A 1 125 ? -14.096 -9.627 10.323 1.00 91.75 125 MET A O 1
ATOM 989 N N . ASN A 1 126 ? -13.917 -10.169 12.529 1.00 93.25 126 ASN A N 1
ATOM 990 C CA . ASN A 1 126 ? -14.406 -11.548 12.461 1.00 93.25 126 ASN A CA 1
ATOM 991 C C . ASN A 1 126 ? -13.640 -12.336 11.386 1.00 93.25 126 ASN A C 1
ATOM 993 O O . ASN A 1 126 ? -14.230 -12.811 10.417 1.00 93.25 126 ASN A O 1
ATOM 997 N N . VAL A 1 127 ? -12.306 -12.345 11.487 1.00 93.50 127 VAL A N 1
ATOM 998 C CA . VAL A 1 127 ? -11.435 -13.028 10.515 1.00 93.50 127 VAL A CA 1
ATOM 999 C C . VAL A 1 127 ? -11.760 -14.518 10.509 1.00 93.50 127 VAL A C 1
ATOM 1001 O O . VAL A 1 127 ? -11.701 -15.160 11.554 1.00 93.50 127 VAL A O 1
ATOM 1004 N N . ALA A 1 128 ? -12.085 -15.057 9.337 1.00 91.81 128 ALA A N 1
ATOM 1005 C CA . ALA A 1 128 ? -12.332 -16.485 9.161 1.00 91.81 128 ALA A CA 1
ATOM 1006 C C . ALA A 1 128 ? -11.016 -17.274 9.008 1.00 91.81 128 ALA A C 1
ATOM 1008 O O . ALA A 1 128 ? -9.9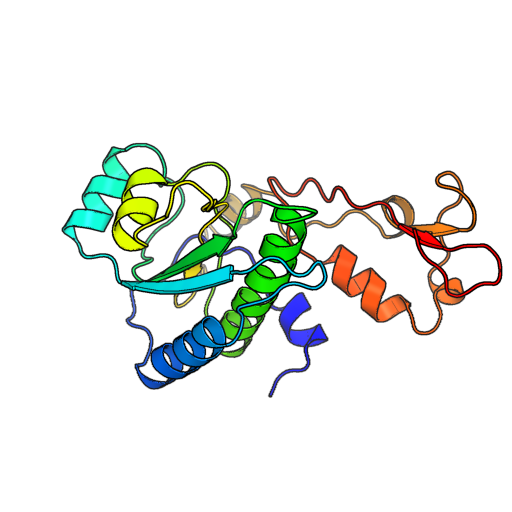98 -16.717 8.603 1.00 91.81 128 ALA A O 1
ATOM 1009 N N . ASP A 1 129 ? -11.039 -18.593 9.225 1.00 90.06 129 ASP A N 1
ATOM 1010 C CA . ASP A 1 129 ? -9.842 -19.461 9.165 1.00 90.06 129 ASP A CA 1
ATOM 1011 C C . ASP A 1 129 ? -9.063 -19.369 7.841 1.00 90.06 129 ASP A C 1
ATOM 1013 O O . ASP A 1 129 ? -7.835 -19.492 7.792 1.00 90.06 129 ASP A O 1
ATOM 1017 N N . LYS A 1 130 ? -9.784 -19.136 6.739 1.00 94.81 130 LYS A N 1
ATOM 1018 C CA . LYS A 1 130 ? -9.210 -19.003 5.392 1.00 94.81 130 LYS A CA 1
ATOM 1019 C C . LYS A 1 130 ? -8.753 -17.585 5.066 1.00 94.81 130 LYS A C 1
ATOM 1021 O O . LYS A 1 130 ? -8.276 -17.355 3.959 1.00 94.81 130 LYS A O 1
ATOM 1026 N N . GLU A 1 131 ? -8.883 -16.639 5.981 1.00 96.62 131 GLU A N 1
ATOM 1027 C CA . GLU A 1 131 ? -8.448 -15.264 5.791 1.00 96.62 131 GLU A CA 1
ATOM 1028 C C . GLU A 1 131 ? -7.114 -14.994 6.490 1.00 96.62 131 GLU A C 1
ATOM 1030 O O . GLU A 1 131 ? -6.713 -15.625 7.468 1.00 96.62 131 GLU A O 1
ATOM 1035 N N . LEU A 1 132 ? -6.399 -14.022 5.946 1.00 96.62 132 LEU A N 1
ATOM 1036 C CA . LEU A 1 132 ? -5.233 -13.402 6.542 1.00 96.62 132 LEU A CA 1
ATOM 1037 C C . LEU A 1 132 ? -5.592 -11.960 6.873 1.00 96.62 132 LEU A C 1
ATOM 1039 O O . LEU A 1 132 ? -6.341 -11.326 6.133 1.00 96.62 132 LEU A O 1
ATOM 1043 N N . LEU A 1 133 ? -4.986 -11.413 7.924 1.00 96.38 133 LEU A N 1
ATOM 1044 C CA . LEU A 1 133 ? -4.983 -9.980 8.220 1.00 96.38 133 LEU A CA 1
ATOM 1045 C C . LEU A 1 133 ? -3.527 -9.509 8.151 1.00 96.38 133 LEU A C 1
ATOM 1047 O O . LEU A 1 133 ? -2.852 -9.538 9.180 1.00 96.38 133 LEU A O 1
ATOM 1051 N N . PRO A 1 134 ? -2.984 -9.169 6.964 1.00 95.56 134 PRO A N 1
ATOM 1052 C CA . PRO A 1 134 ? -1.547 -8.946 6.791 1.00 95.56 134 PRO A CA 1
ATOM 1053 C C . PRO A 1 134 ? -1.014 -7.691 7.485 1.00 95.56 134 PRO A C 1
ATOM 1055 O O . PRO A 1 134 ? 0.055 -7.730 8.099 1.00 95.56 134 PRO A O 1
ATOM 1058 N N . ALA A 1 135 ? -1.752 -6.585 7.402 1.00 94.81 135 ALA A N 1
ATOM 1059 C CA . ALA A 1 135 ? -1.328 -5.293 7.927 1.00 94.81 135 ALA A CA 1
ATOM 1060 C C . ALA A 1 135 ? -2.524 -4.399 8.261 1.00 94.81 135 ALA A C 1
ATOM 1062 O O . ALA A 1 135 ? -3.631 -4.626 7.786 1.00 94.81 135 ALA A O 1
ATOM 1063 N N . VAL A 1 136 ? -2.279 -3.335 9.013 1.00 94.81 136 VAL A N 1
ATOM 1064 C CA . VAL A 1 136 ? -3.238 -2.244 9.236 1.00 94.81 136 VAL A CA 1
ATOM 1065 C C . VAL A 1 136 ? -2.581 -0.904 8.918 1.00 94.81 136 VAL A C 1
ATOM 1067 O O . VAL A 1 136 ? -1.356 -0.828 8.781 1.00 94.81 136 VAL A O 1
ATOM 1070 N N . SER A 1 137 ? -3.373 0.160 8.807 1.00 95.25 137 SER A N 1
ATOM 1071 C CA . SER A 1 137 ? -2.847 1.527 8.770 1.00 95.25 137 SER A CA 1
ATOM 1072 C C . SER A 1 137 ? -3.658 2.449 9.671 1.00 95.25 137 SER A C 1
ATOM 1074 O O . SER A 1 137 ? -4.857 2.581 9.435 1.00 95.25 137 SER A O 1
ATOM 1076 N N . PRO A 1 138 ? -3.045 3.155 10.641 1.00 93.25 138 PRO A N 1
ATOM 1077 C CA . PRO A 1 138 ? -3.687 4.308 11.255 1.00 93.25 138 PRO A CA 1
ATOM 1078 C C . PRO A 1 138 ? -3.989 5.360 10.189 1.00 93.25 138 PRO A C 1
ATOM 1080 O O . PRO A 1 138 ? -3.270 5.452 9.186 1.00 93.25 138 PRO A O 1
ATOM 1083 N N . ILE A 1 139 ? -5.023 6.158 10.435 1.00 94.50 139 ILE A N 1
ATOM 1084 C CA . ILE A 1 139 ? -5.335 7.346 9.648 1.00 94.50 139 ILE A CA 1
ATOM 1085 C C . ILE A 1 139 ? -5.640 8.539 10.553 1.00 94.50 139 ILE A C 1
ATOM 1087 O O . ILE A 1 139 ? -6.108 8.387 11.685 1.00 94.50 139 ILE A O 1
ATOM 1091 N N . GLY A 1 140 ? -5.394 9.738 10.035 1.00 94.06 140 GLY A N 1
ATOM 1092 C CA . GLY A 1 140 ? -5.757 10.990 10.691 1.00 94.06 140 GLY A CA 1
ATOM 1093 C C . GLY A 1 140 ? -4.922 12.163 10.198 1.00 94.06 140 GLY A C 1
ATOM 1094 O O . GLY A 1 140 ? -4.032 12.007 9.360 1.00 94.06 140 GLY A O 1
ATOM 1095 N N . TYR A 1 141 ? -5.172 13.337 10.766 1.00 93.12 141 TYR A N 1
ATOM 1096 C CA . TYR A 1 141 ? -4.376 14.525 10.481 1.00 93.12 141 TYR A CA 1
ATOM 1097 C C . TYR A 1 141 ? -2.948 14.371 10.996 1.00 93.12 141 TYR A C 1
ATOM 1099 O O . TYR A 1 141 ? -2.723 14.019 12.158 1.00 93.12 141 TYR A O 1
ATOM 1107 N N . VAL A 1 142 ? -1.982 14.590 10.103 1.00 88.94 142 VAL A N 1
ATOM 1108 C CA . VAL A 1 142 ? -0.554 14.551 10.427 1.00 88.94 142 VAL A CA 1
ATOM 1109 C C . VAL A 1 142 ? -0.258 15.678 11.403 1.00 88.94 142 VAL A C 1
ATOM 1111 O O . VAL A 1 142 ? -0.503 16.830 11.077 1.00 88.94 142 VAL A O 1
ATOM 1114 N N . LYS A 1 143 ? 0.309 15.362 12.573 1.00 81.94 143 LYS A N 1
ATOM 1115 C CA . LYS A 1 143 ? 0.759 16.403 13.499 1.00 81.94 143 LYS A CA 1
ATOM 1116 C C . LYS A 1 143 ? 1.995 17.074 12.925 1.00 81.94 143 LYS A C 1
ATOM 1118 O O . LYS A 1 143 ? 3.069 16.465 12.917 1.00 81.94 143 LYS A O 1
ATOM 1123 N N . ASP A 1 144 ? 1.827 18.299 12.436 1.00 64.62 144 ASP A N 1
ATOM 1124 C CA . ASP A 1 144 ? 2.911 19.055 11.822 1.00 64.62 144 ASP A CA 1
ATOM 1125 C C . ASP A 1 144 ? 4.028 19.323 12.849 1.00 64.62 144 ASP A C 1
ATOM 1127 O O . ASP A 1 144 ? 3.788 19.733 13.988 1.00 64.62 144 ASP A O 1
ATOM 1131 N N . LYS A 1 145 ? 5.277 19.041 12.471 1.00 50.72 145 LYS A N 1
ATOM 1132 C CA . LYS A 1 145 ? 6.455 19.117 13.354 1.00 50.72 145 LYS A CA 1
ATOM 1133 C C . LYS A 1 145 ? 7.189 20.448 13.218 1.00 50.72 145 LYS A C 1
ATOM 1135 O O . LYS A 1 145 ? 8.416 20.492 13.239 1.00 50.72 145 LYS A O 1
ATOM 1140 N N . ARG A 1 146 ? 6.470 21.571 13.175 1.00 40.72 146 ARG A N 1
ATOM 1141 C CA . ARG A 1 146 ? 7.110 22.902 13.252 1.00 40.72 146 ARG A CA 1
ATOM 1142 C C . ARG A 1 146 ? 7.772 23.212 14.610 1.00 40.72 146 ARG A C 1
ATOM 1144 O O . ARG A 1 146 ? 8.344 24.283 14.777 1.00 40.72 146 ARG A O 1
ATOM 1151 N N . SER A 1 147 ? 7.788 22.288 15.576 1.00 41.53 147 SER A N 1
ATOM 1152 C CA . SER A 1 147 ? 8.554 22.432 16.822 1.00 41.53 147 SER A CA 1
ATOM 1153 C C . SER A 1 147 ? 9.947 21.788 16.718 1.00 41.53 147 SER A C 1
ATOM 1155 O O . SER A 1 147 ? 10.076 20.606 17.026 1.00 41.53 147 SER A O 1
ATOM 1157 N N . ARG A 1 148 ? 10.959 22.562 16.283 1.00 40.59 148 ARG A N 1
ATOM 1158 C CA . ARG A 1 148 ? 12.434 22.560 16.563 1.00 40.59 148 ARG A CA 1
ATOM 1159 C C . ARG A 1 148 ? 13.224 21.257 16.882 1.00 40.59 148 ARG A C 1
ATOM 1161 O O . ARG A 1 148 ? 14.418 21.323 17.131 1.00 40.59 148 ARG A O 1
ATOM 1168 N N . THR A 1 149 ? 12.623 20.075 16.809 1.00 41.03 149 THR A N 1
ATOM 1169 C CA . THR A 1 149 ? 13.192 18.725 17.020 1.00 41.03 149 THR A CA 1
ATOM 1170 C C . THR A 1 149 ? 13.079 17.870 15.750 1.00 41.03 149 THR A C 1
ATOM 1172 O O . THR A 1 149 ? 13.311 16.659 15.756 1.00 41.03 149 THR A O 1
ATOM 1175 N N . ASP A 1 150 ? 12.736 18.518 14.634 1.00 44.81 150 ASP A N 1
ATOM 1176 C CA . ASP A 1 150 ? 12.341 17.923 13.355 1.00 44.81 150 ASP A CA 1
ATOM 1177 C C . ASP A 1 150 ? 13.450 17.082 12.681 1.00 44.81 150 ASP A C 1
ATOM 1179 O O . ASP A 1 150 ? 13.193 16.255 11.804 1.00 44.81 150 ASP A O 1
ATOM 1183 N N . ASN A 1 151 ? 14.688 17.193 13.170 1.00 41.06 151 ASN A N 1
ATOM 1184 C CA . ASN A 1 151 ? 15.818 16.399 12.696 1.00 41.06 151 ASN A CA 1
ATOM 1185 C C . ASN A 1 151 ? 15.870 14.971 13.269 1.00 41.06 151 ASN A C 1
ATOM 1187 O O . ASN A 1 151 ? 16.408 14.085 12.608 1.00 41.06 151 ASN A O 1
ATOM 1191 N N . LEU A 1 152 ? 15.279 14.692 14.439 1.00 40.97 152 LEU A N 1
ATOM 1192 C CA . LEU A 1 152 ? 15.495 13.395 15.104 1.00 40.97 152 LEU A CA 1
ATOM 1193 C C . LEU A 1 152 ? 14.570 12.277 14.586 1.00 40.97 152 LEU A C 1
ATOM 1195 O O . LEU A 1 152 ? 14.937 11.107 14.575 1.00 40.97 152 LEU A O 1
ATOM 1199 N N . PHE A 1 153 ? 13.380 12.620 14.082 1.00 38.94 153 PHE A N 1
ATOM 1200 C CA . PHE A 1 153 ? 12.396 11.626 13.619 1.00 38.94 153 PHE A CA 1
ATOM 1201 C C . PHE A 1 153 ? 12.290 11.478 12.102 1.00 38.94 153 PHE A C 1
ATOM 1203 O O . PHE A 1 153 ? 11.726 10.488 11.636 1.00 38.94 153 PHE A O 1
ATOM 1210 N N . ARG A 1 154 ? 12.888 12.391 11.325 1.00 43.16 154 ARG A N 1
ATOM 1211 C CA . ARG A 1 154 ? 13.175 12.139 9.902 1.00 43.16 154 ARG A CA 1
ATOM 1212 C C . ARG A 1 154 ? 14.137 10.939 9.740 1.00 43.16 154 ARG A C 1
ATOM 1214 O O . ARG A 1 154 ? 14.214 10.343 8.670 1.00 43.16 154 ARG A O 1
ATOM 1221 N N . PHE A 1 155 ? 14.795 10.543 10.836 1.00 38.88 155 PHE A N 1
ATOM 1222 C CA . PHE A 1 155 ? 15.837 9.523 10.918 1.00 38.88 155 PHE A CA 1
ATOM 1223 C C . PHE A 1 155 ? 15.391 8.088 11.253 1.00 38.88 155 PHE A C 1
ATOM 1225 O O . PHE A 1 155 ? 16.172 7.171 11.035 1.00 38.88 155 PHE A O 1
ATOM 1232 N N . ILE A 1 156 ? 14.161 7.824 11.711 1.00 43.88 156 ILE A N 1
ATOM 1233 C CA . ILE A 1 156 ? 13.861 6.497 12.308 1.00 43.88 156 ILE A CA 1
ATOM 1234 C C . ILE A 1 156 ? 13.463 5.413 11.278 1.00 43.88 156 ILE A C 1
ATOM 1236 O O . ILE A 1 156 ? 13.279 4.254 11.629 1.00 43.88 156 ILE A O 1
ATOM 1240 N N . ALA A 1 157 ? 13.402 5.722 9.976 1.00 46.78 157 ALA A N 1
ATOM 1241 C CA . ALA A 1 157 ? 13.249 4.663 8.963 1.00 46.78 157 ALA A CA 1
ATOM 1242 C C . ALA A 1 157 ? 13.802 4.968 7.564 1.00 46.78 157 ALA A C 1
ATOM 1244 O O . ALA A 1 157 ? 13.492 4.211 6.646 1.00 46.78 157 ALA A O 1
ATOM 1245 N N . ALA A 1 158 ? 14.516 6.086 7.347 1.00 56.75 158 ALA A N 1
ATOM 1246 C CA . ALA A 1 158 ? 14.913 6.541 6.005 1.00 56.75 158 ALA A CA 1
ATOM 1247 C C . ALA A 1 158 ? 13.786 6.399 4.952 1.00 56.75 158 ALA A C 1
ATOM 1249 O O . ALA A 1 158 ? 14.061 6.225 3.772 1.00 56.75 158 ALA A O 1
ATOM 1250 N N . SER A 1 159 ? 12.509 6.424 5.362 1.00 56.56 159 SER A N 1
ATOM 1251 C CA . SER A 1 159 ? 11.384 5.902 4.568 1.00 56.56 159 SER A CA 1
ATOM 1252 C C . SER A 1 159 ? 10.979 6.829 3.427 1.00 56.56 159 SER A C 1
ATOM 1254 O O . SER A 1 159 ? 10.038 6.541 2.691 1.00 56.56 159 SER A O 1
ATOM 1256 N N . ASN A 1 160 ? 11.664 7.962 3.310 1.00 64.19 160 ASN A N 1
ATOM 1257 C CA . ASN A 1 160 ? 11.644 8.904 2.200 1.00 64.19 160 ASN A CA 1
ATOM 1258 C C . ASN A 1 160 ? 12.858 8.740 1.267 1.00 64.19 160 ASN A C 1
ATOM 1260 O O . ASN A 1 160 ? 12.818 9.222 0.142 1.00 64.19 160 ASN A O 1
ATOM 1264 N N . LYS A 1 161 ? 13.925 8.058 1.703 1.00 82.69 161 LYS A N 1
ATOM 1265 C CA . LYS A 1 161 ? 15.044 7.698 0.838 1.00 82.69 161 LYS A CA 1
ATOM 1266 C C . LYS A 1 161 ? 14.588 6.595 -0.098 1.00 82.69 161 LYS A C 1
ATOM 1268 O O . LYS A 1 161 ? 13.965 5.614 0.326 1.00 82.69 161 LYS A O 1
ATOM 1273 N N . ARG A 1 162 ? 14.921 6.767 -1.368 1.00 92.25 162 ARG A N 1
ATOM 1274 C CA . ARG A 1 162 ? 14.722 5.766 -2.401 1.00 92.25 162 ARG A CA 1
ATOM 1275 C C . ARG A 1 162 ? 16.049 5.413 -3.031 1.00 92.25 162 ARG A C 1
ATOM 1277 O O . ARG A 1 162 ? 16.882 6.295 -3.228 1.00 92.25 162 ARG A O 1
ATOM 1284 N N . LYS A 1 163 ? 16.227 4.127 -3.319 1.00 94.94 163 LYS A N 1
ATOM 1285 C CA . LYS A 1 163 ? 17.329 3.635 -4.133 1.00 94.94 163 LYS A CA 1
ATOM 1286 C C . LYS A 1 163 ? 17.319 4.382 -5.473 1.00 94.94 163 LYS A C 1
ATOM 1288 O O . LYS A 1 163 ? 16.240 4.778 -5.942 1.00 94.94 163 LYS A O 1
ATOM 1293 N N . PRO A 1 164 ? 18.496 4.644 -6.053 1.00 96.12 164 PRO A N 1
ATOM 1294 C CA . PRO A 1 164 ? 18.584 5.241 -7.374 1.00 96.12 164 PRO A CA 1
ATOM 1295 C C . PRO A 1 164 ? 17.934 4.322 -8.414 1.00 96.12 164 PRO A C 1
ATOM 1297 O O . PRO A 1 164 ? 17.859 3.107 -8.231 1.00 96.12 164 PRO A O 1
ATOM 1300 N N . TRP A 1 165 ? 17.471 4.917 -9.513 1.00 96.81 165 TRP A N 1
ATOM 1301 C CA . TRP A 1 165 ? 16.853 4.219 -10.644 1.00 96.81 165 TRP A CA 1
ATOM 1302 C C . TRP A 1 165 ? 17.684 3.013 -11.117 1.00 96.81 165 TRP A C 1
ATOM 1304 O O . TRP A 1 165 ? 17.157 1.917 -11.303 1.00 96.81 165 TRP A O 1
ATOM 1314 N N . SER A 1 166 ? 19.004 3.193 -11.213 1.00 96.94 166 SER A N 1
ATOM 1315 C CA . SER A 1 166 ? 19.959 2.184 -11.682 1.00 96.94 166 SER A CA 1
ATOM 1316 C C . SER A 1 166 ? 20.091 0.943 -10.793 1.00 96.94 166 SER A C 1
ATOM 1318 O O . SER A 1 166 ? 20.589 -0.079 -11.254 1.00 96.94 166 SER A O 1
ATOM 1320 N N . GLU A 1 167 ? 19.651 1.004 -9.533 1.00 96.88 167 GLU A N 1
ATOM 1321 C CA . GLU A 1 167 ? 19.634 -0.151 -8.625 1.00 96.88 167 GLU A CA 1
ATOM 1322 C C . GLU A 1 167 ? 18.331 -0.962 -8.705 1.00 96.88 167 GLU A C 1
ATOM 1324 O O . GLU A 1 167 ? 18.218 -1.998 -8.048 1.00 96.88 167 GLU A O 1
ATOM 1329 N N . LEU A 1 168 ? 17.320 -0.470 -9.426 1.00 97.81 168 LEU A N 1
ATOM 1330 C CA . LEU A 1 168 ? 15.965 -1.027 -9.417 1.00 97.81 168 LEU A CA 1
ATOM 1331 C C . LEU A 1 168 ? 15.482 -1.454 -10.801 1.00 97.81 168 LEU A C 1
ATOM 1333 O O . LEU A 1 168 ? 14.675 -2.381 -10.884 1.00 97.81 168 LEU A O 1
ATOM 1337 N N . PHE A 1 169 ? 15.954 -0.795 -11.859 1.00 98.12 169 PHE A N 1
ATOM 1338 C CA . PHE A 1 169 ? 15.447 -0.966 -13.217 1.00 98.12 169 PHE A CA 1
ATOM 1339 C C . PHE A 1 169 ? 16.569 -1.337 -14.185 1.00 98.12 169 PHE A C 1
ATOM 1341 O O . PHE A 1 169 ? 17.623 -0.701 -14.194 1.00 98.12 169 PHE A O 1
ATOM 1348 N N . TYR A 1 170 ? 16.325 -2.356 -15.007 1.00 97.75 170 TYR A N 1
ATOM 1349 C CA . TYR A 1 170 ? 17.335 -3.028 -15.823 1.00 97.75 170 TYR A CA 1
ATOM 1350 C C . TYR A 1 170 ? 16.877 -3.237 -17.273 1.00 97.75 170 TYR A C 1
ATOM 1352 O O . TYR A 1 170 ? 15.677 -3.243 -17.548 1.00 97.75 170 TYR A O 1
ATOM 1360 N N . ASP A 1 171 ? 17.832 -3.395 -18.190 1.00 96.31 171 ASP A N 1
ATOM 1361 C CA . ASP A 1 171 ? 17.626 -3.529 -19.639 1.00 96.31 171 ASP A CA 1
ATOM 1362 C C . ASP A 1 171 ? 18.200 -4.863 -20.144 1.00 96.31 171 ASP A C 1
ATOM 1364 O O . ASP A 1 171 ? 19.411 -5.095 -20.105 1.00 96.31 171 ASP A O 1
ATOM 1368 N N . GLY A 1 172 ? 17.330 -5.785 -20.559 1.00 95.38 172 GLY A N 1
ATOM 1369 C CA . GLY A 1 172 ? 17.662 -7.122 -21.064 1.00 95.38 172 GLY A CA 1
ATOM 1370 C C . GLY A 1 172 ? 18.204 -8.114 -20.030 1.00 95.38 172 GLY A C 1
ATOM 1371 O O . GLY A 1 172 ? 18.002 -9.317 -20.162 1.00 95.38 172 GLY A O 1
ATOM 1372 N N . SER A 1 173 ? 18.886 -7.640 -18.987 1.00 95.19 173 SER A N 1
ATOM 1373 C CA . SER A 1 173 ? 19.401 -8.461 -17.891 1.00 95.19 173 SER A CA 1
ATOM 1374 C C . SER A 1 173 ? 19.579 -7.640 -16.616 1.00 95.19 173 SER A C 1
ATOM 1376 O O . SER A 1 173 ? 19.901 -6.457 -16.680 1.00 95.19 173 SER A O 1
ATOM 1378 N N . PHE A 1 174 ? 19.524 -8.286 -15.447 1.00 95.62 174 PHE A N 1
ATOM 1379 C CA . PHE A 1 174 ? 19.756 -7.653 -14.135 1.00 95.62 174 PHE A CA 1
ATOM 1380 C C . PHE A 1 174 ? 21.190 -7.127 -13.897 1.00 95.62 174 PHE A C 1
ATOM 1382 O O . PHE A 1 174 ? 21.546 -6.773 -12.774 1.00 95.62 174 PHE A O 1
ATOM 1389 N N . LYS A 1 175 ? 22.035 -7.087 -14.933 1.00 95.50 175 LYS A N 1
ATOM 1390 C CA . LYS A 1 175 ? 23.397 -6.538 -14.886 1.00 95.50 175 LYS A CA 1
ATOM 1391 C C . LYS A 1 175 ? 23.500 -5.153 -15.520 1.00 95.50 175 LYS A C 1
ATOM 1393 O O . LYS A 1 175 ? 24.435 -4.424 -15.208 1.00 95.50 175 LYS A O 1
ATOM 1398 N N . ILE A 1 176 ? 22.571 -4.801 -16.409 1.00 96.50 176 ILE A N 1
ATOM 1399 C CA . ILE A 1 176 ? 22.632 -3.574 -17.205 1.00 96.50 176 ILE A CA 1
ATOM 1400 C C . ILE A 1 176 ? 21.524 -2.642 -16.714 1.00 96.50 176 ILE A C 1
ATOM 1402 O O . ILE A 1 176 ? 20.351 -2.954 -16.919 1.00 96.50 176 ILE A O 1
ATOM 1406 N N . PRO A 1 177 ? 21.850 -1.519 -16.053 1.00 97.25 177 PRO A N 1
ATOM 1407 C CA . PRO A 1 177 ? 20.846 -0.547 -15.640 1.00 97.25 177 PRO A CA 1
ATOM 1408 C C . PRO A 1 177 ? 20.069 0.016 -16.833 1.00 97.25 177 PRO A C 1
ATOM 1410 O O . PRO A 1 177 ? 20.655 0.384 -17.853 1.00 97.25 177 PRO A O 1
ATOM 1413 N N . LEU A 1 178 ? 18.750 0.137 -16.688 1.00 96.75 178 LEU A N 1
ATOM 1414 C CA . LEU A 1 178 ? 17.895 0.751 -17.697 1.00 96.75 178 LEU A CA 1
ATOM 1415 C C . LEU A 1 178 ? 18.149 2.255 -17.740 1.00 96.75 178 LEU A C 1
ATOM 1417 O O . LEU A 1 178 ? 17.935 2.953 -16.752 1.00 96.75 178 LEU A O 1
ATOM 1421 N N . VAL A 1 179 ? 18.548 2.780 -18.894 1.00 95.31 179 VAL A N 1
ATOM 1422 C CA . VAL A 1 179 ? 18.619 4.231 -19.107 1.00 95.31 179 VAL A CA 1
ATOM 1423 C C . VAL A 1 179 ? 17.198 4.797 -19.133 1.00 95.31 179 VAL A C 1
ATOM 1425 O O . VAL A 1 179 ? 16.382 4.336 -19.926 1.00 95.31 179 VAL A O 1
ATOM 1428 N N . GLU A 1 180 ? 16.899 5.821 -18.326 1.00 93.94 180 GLU A N 1
ATOM 1429 C CA . GLU A 1 180 ? 15.545 6.400 -18.200 1.00 93.94 180 GLU A CA 1
ATOM 1430 C C . GLU A 1 180 ? 14.894 6.724 -19.553 1.00 93.94 180 GLU A C 1
ATOM 1432 O O . GLU A 1 180 ? 13.743 6.370 -19.790 1.00 93.94 180 GLU A O 1
ATOM 1437 N N . LYS A 1 181 ? 15.647 7.313 -20.493 1.00 92.62 181 LYS A N 1
ATOM 1438 C CA . LYS A 1 181 ? 15.143 7.635 -21.841 1.00 92.62 181 LYS A CA 1
ATOM 1439 C C . LYS A 1 181 ? 14.624 6.407 -22.608 1.00 92.62 181 LYS A C 1
ATOM 1441 O O . LYS A 1 181 ? 13.689 6.551 -23.386 1.00 92.62 181 LYS A O 1
ATOM 1446 N N . ARG A 1 182 ? 15.180 5.210 -22.368 1.00 93.25 182 ARG A N 1
ATOM 1447 C CA . ARG A 1 182 ? 14.744 3.941 -22.989 1.00 93.25 182 ARG A CA 1
ATOM 1448 C C . ARG A 1 182 ? 13.475 3.358 -22.363 1.00 93.25 182 ARG A C 1
ATOM 1450 O O . ARG A 1 182 ? 12.906 2.416 -22.906 1.00 93.25 182 ARG A O 1
ATOM 1457 N N . ALA A 1 183 ? 13.034 3.884 -21.221 1.00 93.44 183 ALA A N 1
ATOM 1458 C CA . ALA A 1 183 ? 11.751 3.509 -20.640 1.00 93.44 183 ALA A CA 1
ATOM 1459 C C . ALA A 1 183 ? 10.572 4.243 -21.305 1.00 93.44 183 ALA A C 1
ATOM 1461 O O . ALA A 1 183 ? 9.432 3.834 -21.105 1.00 93.44 183 ALA A O 1
ATOM 1462 N N . GLU A 1 184 ? 10.817 5.294 -22.098 1.00 93.88 184 GLU A N 1
ATOM 1463 C CA . GLU A 1 184 ? 9.793 6.024 -22.860 1.00 93.88 184 GLU A CA 1
ATOM 1464 C C . GLU A 1 184 ? 8.571 6.402 -21.991 1.00 93.88 184 GLU A C 1
ATOM 1466 O O . GLU A 1 184 ? 8.700 7.036 -20.942 1.00 93.88 184 GLU A O 1
ATOM 1471 N N . LYS A 1 185 ? 7.362 5.972 -22.377 1.00 95.12 185 LYS A N 1
ATOM 1472 C CA . LYS A 1 185 ? 6.117 6.203 -21.627 1.00 95.12 185 LYS A CA 1
ATOM 1473 C C . LYS A 1 185 ? 6.075 5.524 -20.249 1.00 95.12 185 LYS A C 1
ATOM 1475 O O . LYS A 1 185 ? 5.227 5.870 -19.429 1.00 95.12 185 LYS A O 1
ATOM 1480 N N . TYR A 1 186 ? 6.972 4.575 -19.975 1.00 96.38 186 TYR A N 1
ATOM 1481 C CA . TYR A 1 186 ? 7.051 3.845 -18.707 1.00 96.38 186 TYR A CA 1
ATOM 1482 C C . TYR A 1 186 ? 7.908 4.544 -17.649 1.00 96.38 186 TYR A C 1
ATOM 1484 O O . TYR A 1 186 ? 7.910 4.092 -16.504 1.00 96.38 186 TYR A O 1
ATOM 1492 N N . VAL A 1 187 ? 8.559 5.673 -17.968 1.00 96.81 187 VAL A N 1
ATOM 1493 C CA . VAL A 1 187 ? 9.307 6.469 -16.975 1.00 96.81 187 VAL A CA 1
ATOM 1494 C C . VAL A 1 187 ? 8.432 6.809 -15.765 1.00 96.81 187 VAL A C 1
ATOM 1496 O O . VAL A 1 187 ? 8.819 6.562 -14.626 1.00 96.81 187 VAL A O 1
ATOM 1499 N N . ILE A 1 188 ? 7.218 7.317 -16.000 1.00 96.62 188 ILE A N 1
ATOM 1500 C CA . ILE A 1 188 ? 6.305 7.737 -14.926 1.00 96.62 188 ILE A CA 1
ATOM 1501 C C . ILE A 1 188 ? 5.815 6.540 -14.083 1.00 96.62 188 ILE A C 1
ATOM 1503 O O . ILE A 1 188 ? 5.898 6.623 -12.853 1.00 96.62 188 ILE A O 1
ATOM 1507 N N . PRO A 1 189 ? 5.322 5.430 -14.673 1.00 96.31 189 PRO A N 1
ATOM 1508 C CA . PRO A 1 189 ? 4.991 4.221 -13.919 1.00 96.31 189 PRO A CA 1
ATOM 1509 C C . PRO A 1 189 ? 6.153 3.656 -13.095 1.00 96.31 189 PRO A C 1
ATOM 1511 O O . PRO A 1 189 ? 5.968 3.368 -11.915 1.00 96.31 189 PRO A O 1
ATOM 1514 N N . LEU A 1 190 ? 7.352 3.533 -13.671 1.00 97.38 190 LEU A N 1
ATOM 1515 C CA . LEU A 1 190 ? 8.519 2.994 -12.964 1.00 97.38 190 LEU A CA 1
ATOM 1516 C C . LEU A 1 190 ? 8.951 3.913 -11.819 1.00 97.38 190 LEU A C 1
ATOM 1518 O O . LEU A 1 190 ? 9.176 3.445 -10.704 1.00 97.38 190 LEU A O 1
ATOM 1522 N N . GLU A 1 191 ? 8.959 5.228 -12.036 1.00 97.06 191 GLU A N 1
ATOM 1523 C CA . GLU A 1 191 ? 9.231 6.182 -10.959 1.00 97.06 191 GLU A CA 1
ATOM 1524 C C . GLU A 1 191 ? 8.165 6.108 -9.855 1.00 97.06 191 GLU A C 1
ATOM 1526 O O . GLU A 1 191 ? 8.472 6.204 -8.667 1.00 97.06 191 GLU A O 1
ATOM 1531 N N . SER A 1 192 ? 6.908 5.851 -10.218 1.00 96.81 192 SER A N 1
ATOM 1532 C CA . SER A 1 192 ? 5.829 5.637 -9.250 1.00 96.81 192 SER A CA 1
ATOM 1533 C C . SER A 1 192 ? 6.046 4.365 -8.420 1.00 96.81 192 SER A C 1
ATOM 1535 O O . SER A 1 192 ? 5.863 4.400 -7.202 1.00 96.81 192 SER A O 1
ATOM 1537 N N . VAL A 1 193 ? 6.516 3.272 -9.038 1.00 96.06 193 VAL A N 1
ATOM 1538 C CA . VAL A 1 193 ? 6.935 2.047 -8.329 1.00 96.06 193 VAL A CA 1
ATOM 1539 C C . VAL A 1 193 ? 8.101 2.342 -7.391 1.00 96.06 193 VAL A C 1
ATOM 1541 O O . VAL A 1 193 ? 8.064 1.950 -6.225 1.00 96.06 193 VAL A O 1
ATOM 1544 N N . ARG A 1 194 ? 9.112 3.088 -7.855 1.00 96.31 194 ARG A N 1
ATOM 1545 C CA . ARG A 1 194 ? 10.255 3.492 -7.028 1.00 96.31 194 ARG A CA 1
ATOM 1546 C C . ARG A 1 194 ? 9.801 4.236 -5.778 1.00 96.31 194 ARG A C 1
ATOM 1548 O O . ARG A 1 194 ? 10.307 3.965 -4.695 1.00 96.31 194 ARG A O 1
ATOM 1555 N N . LEU A 1 195 ? 8.834 5.141 -5.898 1.00 95.00 195 LEU A N 1
ATOM 1556 C CA . LEU A 1 195 ? 8.293 5.910 -4.775 1.00 95.00 195 LEU A CA 1
ATOM 1557 C C . LEU A 1 195 ? 7.393 5.094 -3.830 1.00 95.00 195 LEU A C 1
ATOM 1559 O O . LEU A 1 195 ? 7.145 5.549 -2.707 1.00 95.00 195 LEU A O 1
ATOM 1563 N N . GLY A 1 196 ? 6.971 3.889 -4.215 1.00 93.69 196 GLY A N 1
ATOM 1564 C CA . GLY A 1 196 ? 6.126 3.013 -3.405 1.00 93.69 196 GLY A CA 1
ATOM 1565 C C . GLY A 1 196 ? 6.701 2.712 -2.008 1.00 93.69 196 GLY A C 1
ATOM 1566 O O . GLY A 1 196 ? 7.924 2.705 -1.810 1.00 93.69 196 GLY A O 1
ATOM 1567 N N . PRO A 1 197 ? 5.849 2.503 -0.988 1.00 93.62 197 PRO A N 1
ATOM 1568 C CA . PRO A 1 197 ? 6.299 2.091 0.336 1.00 93.62 197 PRO A CA 1
ATOM 1569 C C . PRO A 1 197 ? 6.752 0.623 0.346 1.00 93.62 197 PRO A C 1
ATOM 1571 O O . PRO A 1 197 ? 6.289 -0.204 -0.431 1.00 93.62 197 PRO A O 1
ATOM 1574 N N . SER A 1 198 ? 7.651 0.274 1.268 1.00 92.81 198 SER A N 1
ATOM 1575 C CA . SER A 1 198 ? 8.050 -1.118 1.510 1.00 92.81 198 SER A CA 1
ATOM 1576 C C . SER A 1 198 ? 8.362 -1.366 2.982 1.00 92.81 198 SER A C 1
ATOM 1578 O O . SER A 1 198 ? 8.769 -0.455 3.713 1.00 92.81 198 SER A O 1
ATOM 1580 N N . ALA A 1 199 ? 8.183 -2.614 3.421 1.00 89.94 199 ALA A N 1
ATOM 1581 C CA . ALA A 1 199 ? 8.530 -3.040 4.772 1.00 89.94 199 ALA A CA 1
ATOM 1582 C C . ALA A 1 199 ? 10.006 -2.728 5.069 1.00 89.94 199 ALA A C 1
ATOM 1584 O O . ALA A 1 199 ? 10.893 -3.048 4.273 1.00 89.94 199 ALA A O 1
ATOM 1585 N N . SER A 1 200 ? 10.253 -2.051 6.194 1.00 85.31 200 SER A N 1
ATOM 1586 C CA . SER A 1 200 ? 11.582 -1.572 6.614 1.00 85.31 200 SER A CA 1
ATOM 1587 C C . SER A 1 200 ? 12.349 -0.792 5.533 1.00 85.31 200 SER A C 1
ATOM 1589 O O . SER A 1 200 ? 13.574 -0.759 5.549 1.00 85.31 200 SER A O 1
ATOM 1591 N N . ASN A 1 201 ? 11.633 -0.185 4.578 1.00 89.38 201 ASN A N 1
ATOM 1592 C CA . ASN A 1 201 ? 12.184 0.512 3.415 1.00 89.38 201 ASN A CA 1
ATOM 1593 C C . ASN A 1 201 ? 13.162 -0.324 2.554 1.00 89.38 201 ASN A C 1
ATOM 1595 O O . ASN A 1 201 ? 14.062 0.233 1.920 1.00 89.38 201 ASN A O 1
ATOM 1599 N N . ARG A 1 202 ? 12.993 -1.657 2.515 1.00 92.31 202 ARG A N 1
ATOM 1600 C CA . ARG A 1 202 ? 13.886 -2.570 1.774 1.00 92.31 202 ARG A CA 1
ATOM 1601 C C . ARG A 1 202 ? 13.897 -2.338 0.261 1.00 92.31 202 ARG A C 1
ATOM 1603 O O . ARG A 1 202 ? 14.911 -2.621 -0.367 1.00 92.31 202 ARG A O 1
ATOM 1610 N N . GLN A 1 203 ? 12.797 -1.832 -0.306 1.00 95.06 203 GLN A N 1
ATOM 1611 C CA . GLN A 1 203 ? 12.615 -1.599 -1.749 1.00 95.06 203 GLN A CA 1
ATOM 1612 C C . GLN A 1 203 ? 12.992 -2.846 -2.579 1.00 95.06 203 GLN A C 1
ATOM 1614 O O . GLN A 1 203 ? 13.967 -2.830 -3.341 1.00 95.06 203 GLN A O 1
ATOM 1619 N N . PRO A 1 204 ? 12.273 -3.968 -2.357 1.00 95.00 204 PRO A N 1
ATOM 1620 C CA . PRO A 1 204 ? 12.686 -5.296 -2.814 1.00 95.00 204 PRO A CA 1
ATOM 1621 C C . PRO A 1 204 ? 12.447 -5.561 -4.307 1.00 95.00 204 PRO A C 1
ATOM 1623 O O . PRO A 1 204 ? 12.790 -6.634 -4.786 1.00 95.00 204 PRO A O 1
ATOM 1626 N N . TRP A 1 205 ? 11.851 -4.627 -5.043 1.00 95.06 205 TRP A N 1
ATOM 1627 C CA . TRP A 1 205 ? 11.568 -4.794 -6.467 1.00 95.06 205 TRP A CA 1
ATOM 1628 C C . TRP A 1 205 ? 12.827 -4.625 -7.321 1.00 95.06 205 TRP A C 1
ATOM 1630 O O . TRP A 1 205 ? 13.638 -3.725 -7.095 1.00 95.06 205 TRP A O 1
ATOM 1640 N N . ARG A 1 206 ? 12.972 -5.489 -8.322 1.00 97.19 206 ARG A N 1
ATOM 1641 C CA . ARG A 1 206 ? 13.947 -5.395 -9.410 1.00 97.19 206 ARG A CA 1
ATOM 1642 C C . ARG A 1 206 ? 13.169 -5.665 -10.685 1.00 97.19 206 ARG A C 1
ATOM 1644 O O . ARG A 1 206 ? 12.601 -6.741 -10.786 1.00 97.19 206 ARG A O 1
ATOM 1651 N N . ILE A 1 207 ? 13.093 -4.687 -11.584 1.00 97.69 207 ILE A N 1
ATOM 1652 C CA . ILE A 1 207 ? 12.310 -4.808 -12.817 1.00 97.69 207 ILE A CA 1
ATOM 1653 C C . ILE A 1 207 ? 13.258 -4.800 -14.009 1.00 97.69 207 ILE A C 1
ATOM 1655 O O . ILE A 1 207 ? 14.072 -3.884 -14.145 1.00 97.69 207 ILE A O 1
ATOM 1659 N N . CYS A 1 208 ? 13.142 -5.799 -14.874 1.00 97.25 208 CYS A N 1
ATOM 1660 C CA . CYS A 1 208 ? 13.927 -5.910 -16.098 1.00 97.25 208 CYS A CA 1
ATOM 1661 C C . CYS A 1 208 ? 13.026 -5.724 -17.321 1.00 97.25 208 CYS A C 1
ATOM 1663 O O . CYS A 1 208 ? 12.061 -6.463 -17.500 1.00 97.25 208 CYS A O 1
ATOM 1665 N N . LYS A 1 209 ? 13.338 -4.746 -18.173 1.00 96.94 209 LYS A N 1
ATOM 1666 C CA . LYS A 1 209 ? 12.684 -4.558 -19.471 1.00 96.94 209 LYS A CA 1
ATOM 1667 C C . LYS A 1 209 ? 13.315 -5.507 -20.493 1.00 96.94 209 LYS A C 1
ATOM 1669 O O . LYS A 1 209 ? 14.537 -5.544 -20.603 1.00 96.94 209 LYS A O 1
ATOM 1674 N N . GLU A 1 210 ? 12.516 -6.243 -21.262 1.00 95.19 210 GLU A N 1
ATOM 1675 C CA . GLU A 1 210 ? 13.033 -6.982 -22.421 1.00 95.19 210 GLU A CA 1
ATOM 1676 C C . GLU A 1 210 ? 13.619 -6.021 -23.466 1.00 95.19 210 GLU A C 1
ATOM 1678 O O . GLU A 1 210 ? 13.066 -4.944 -23.731 1.00 95.19 210 GLU A O 1
ATOM 1683 N N . GLN A 1 211 ? 14.727 -6.433 -24.088 1.00 89.38 211 GLN A N 1
ATOM 1684 C CA . GLN A 1 211 ? 15.351 -5.666 -25.165 1.00 89.38 211 GLN A CA 1
ATOM 1685 C C . GLN A 1 211 ? 14.344 -5.439 -26.290 1.00 89.38 211 GLN A C 1
ATOM 1687 O O . GLN A 1 211 ? 13.621 -6.354 -26.683 1.00 89.38 211 GLN A O 1
ATOM 1692 N N . ASP A 1 212 ? 14.265 -4.188 -26.740 1.00 85.12 212 ASP A N 1
ATOM 1693 C CA . ASP A 1 212 ? 13.434 -3.743 -27.864 1.00 85.12 212 ASP A CA 1
ATOM 1694 C C . ASP A 1 212 ? 11.930 -4.061 -27.752 1.00 85.12 212 ASP A C 1
ATOM 1696 O O . ASP A 1 212 ? 11.179 -3.932 -28.717 1.00 85.12 212 ASP A O 1
ATOM 1700 N N . LYS A 1 213 ? 11.449 -4.418 -26.554 1.00 90.38 213 LYS A N 1
ATOM 1701 C CA . LYS A 1 213 ? 10.034 -4.699 -26.287 1.00 90.38 213 LYS A CA 1
ATOM 1702 C C . LYS A 1 213 ? 9.511 -3.928 -25.083 1.00 90.38 213 LYS A C 1
ATOM 1704 O O . LYS A 1 213 ? 10.256 -3.531 -24.191 1.00 90.38 213 LYS A O 1
ATOM 1709 N N . ASN A 1 214 ? 8.192 -3.776 -25.029 1.00 91.69 214 ASN A N 1
ATOM 1710 C CA . ASN A 1 214 ? 7.470 -3.183 -23.900 1.00 91.69 214 ASN A CA 1
ATOM 1711 C C . ASN A 1 214 ? 6.982 -4.252 -22.908 1.00 91.69 214 ASN A C 1
ATOM 1713 O O . ASN A 1 214 ? 5.850 -4.197 -22.430 1.00 91.69 214 ASN A O 1
ATOM 1717 N N . VAL A 1 215 ? 7.837 -5.240 -22.634 1.00 94.62 215 VAL A N 1
ATOM 1718 C CA . VAL A 1 215 ? 7.595 -6.337 -21.688 1.00 94.62 215 VAL A CA 1
ATOM 1719 C C . VAL A 1 215 ? 8.553 -6.172 -20.511 1.00 94.62 215 VAL A C 1
ATOM 1721 O O . VAL A 1 215 ? 9.733 -5.890 -20.717 1.00 94.62 215 VAL A O 1
ATOM 1724 N N . PHE A 1 216 ? 8.037 -6.314 -19.291 1.00 95.56 216 PHE A N 1
ATOM 1725 C CA . PHE A 1 216 ? 8.784 -6.132 -18.048 1.00 95.56 216 PHE A CA 1
ATOM 1726 C C . PHE A 1 216 ? 8.599 -7.351 -17.143 1.00 95.56 216 PHE A C 1
ATOM 1728 O O . PHE A 1 216 ? 7.483 -7.866 -17.037 1.00 95.56 216 PHE A O 1
ATOM 1735 N N . HIS A 1 217 ? 9.683 -7.757 -16.485 1.00 92.25 217 HIS A N 1
ATOM 1736 C CA . HIS A 1 217 ? 9.761 -8.881 -15.547 1.00 92.25 217 HIS A CA 1
ATOM 1737 C C . HIS A 1 217 ? 10.131 -8.406 -14.153 1.00 92.25 217 HIS A C 1
ATOM 1739 O O . HIS A 1 217 ? 11.009 -7.514 -14.071 1.00 92.25 217 HIS A O 1
#

Radius of gyration: 18.58 Å; chains: 1; bounding box: 41×42×55 Å

Sequence (217 aa):
MKSIVQLIRKRISCRTYEGKAVEEEKVAQLSDFLSRNTRGPFGSILRFKLLDLTELERKEIKTLGTYGVIKGARLFIVGTVTRGYKAMEDYGYCMEKNILVATDLDLGTCWLGGTFNRSGFAGRMNVADKELLPAVSPIGYVKDKRSRTDNLFRFIAASNKRKPWSELFYDGSFKIPLVEKRAEKYVIPLESVRLGPSASNRQPWRICKEQDKNVFH

Secondary structure (DSSP, 8-state):
---HHHHHHH--B--BB--PPPPHHHHHHHHHHHHH--B-TT--BEEEEEEEPPHHHHHHHHHTTS-SS-BS--EEEEEEEESSTTHHHHHHHHHHHHHHHHHHTT-EE--BSSSS-HHHHHHHHT--TTEE---EEEEE-B----SS-HHHHTTSS-TT----GGGTEEESEEEEEPPGGGGGGGHHHHHHHHHS--GGG-----EEEPTTSS-B-

Foldseek 3Di:
DDDLLVLLVQADAFQEAPLDDDDPVLQVVLQVLQCVLQAFPVGWGKHKGKDFADPVRVVVFVVVVQRPRHYNFGIKIWMKTFDDDCRVVRVLVSVVVSSSSLVVVVKHKHWAQDGTPLVVSCVVVVPDPRMDGRTMMTIHHHDDPPDPPVVPVVPPQVQQDFDDQQCAEEEQDNVHRDDLVNCPVC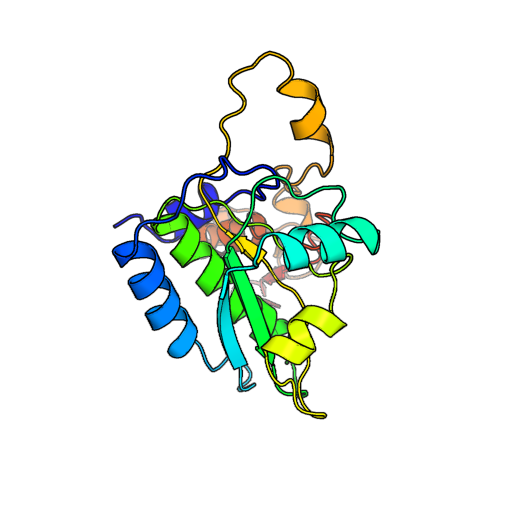NSVSVSLRSDGDDSNPSPHHWYDYHPDPDID

pLDDT: mean 87.56, std 15.73, range [38.88, 98.62]